Protein 6E0S (pdb70)

Secondary structure (DSSP, 8-state):
-TTS----EEEETTEEE-S-SSS--EEE--TT-EEEE---STTHHHHHHHHHHHTT--GGGEEEEE-S--SHHHHTTHHHHHHHH--EEEEEHHHHHHHHH-PPPTT-TTTTSPPP-----SEEEE-TTPEEEETTEEEEEEE--SSSTT-EEEEEEEEETTEEEEEEEEPP------TT--TT--TTSTTHHHHHHHHHHHHHTS--SEEEESSGGGGTHHHHHTTHHHHGGGGG--TTHHHHHHHHHHHHHHHHHHHHHHH-

Sequence (264 aa):
DWNDPQEPFAVFGSTYYVGVRGLSAVLIASPQQGHILIDGGSPESAPQIAQQHIRQLGFKLEDVKLILNSHEHFDHAGGISELQRLSGATVLASVQGEEKVLRSGQPSKGDPQYGELPPMTPVANTRAVADGEVVKLGPLAVTARYTPGHTQGGVSWTWRATENGKSSAAMVYADSLNAFAAKPFRYSGSPAYPNALADIKKSIATVAALDCDILISAHPDAGDLWRRRQARQQAELGSAAFIDRQACRQYAERAGVRLQKKLAAEAAEK

Structure (mmCIF, N/CA/C/O backbone):
data_6E0S
#
_entry.id   6E0S
#
_cell.length_a   45.313
_cell.length_b   68.649
_cell.length_c   78.588
_cell.angle_alpha   90.00
_cell.angle_beta   90.00
_cell.angle_gamma   90.00
#
_symmetry.space_group_name_H-M   'P 21 21 21'
#
loop_
_entity.id
_entity.type
_entity.pdbx_description
1 polymer MEM-A1
2 non-polymer 'ZINC ION'
3 non-polymer 'PHOSPHATE ION'
4 non-polymer GLYCEROL
5 water water
#
loop_
_atom_site.group_PDB
_atom_site.id
_atom_site.type_symbol
_atom_site.label_atom_id
_atom_site.label_alt_id
_atom_site.label_comp_id
_atom_site.label_asym_id
_atom_site.label_entity_id
_atom_site.label_seq_id
_atom_site.pdbx_PDB_ins_code
_atom_site.Cartn_x
_atom_site.Cartn_y
_atom_site.Cartn_z
_atom_site.occupancy
_atom_site.B_iso_or_equiv
_atom_site.auth_seq_id
_atom_site.auth_comp_id
_atom_site.auth_asym_id
_atom_site.auth_atom_id
_atom_site.pdbx_PDB_model_num
ATOM 1 N N . ASP A 1 23 ? 8.753 -29.076 -9.851 1.00 74.70 23 ASP A N 1
ATOM 2 C CA . ASP A 1 23 ? 9.296 -28.152 -8.859 1.00 72.93 23 ASP A CA 1
ATOM 3 C C . ASP A 1 23 ? 8.695 -26.759 -9.014 1.00 66.07 23 ASP A C 1
ATOM 4 O O . ASP A 1 23 ? 8.294 -26.136 -8.026 1.00 63.62 23 ASP A O 1
ATOM 9 N N . TRP A 1 24 ? 8.640 -26.277 -10.261 1.00 63.00 24 TRP A N 1
ATOM 10 C CA . TRP A 1 24 ? 8.133 -24.930 -10.516 1.00 56.39 24 TRP A CA 1
ATOM 11 C C . TRP A 1 24 ? 6.725 -24.749 -9.966 1.00 50.72 24 TRP A C 1
ATOM 12 O O . TRP A 1 24 ? 6.415 -23.715 -9.374 1.00 45.70 24 TRP A O 1
ATOM 23 N N . ASN A 1 25 ? 5.876 -25.764 -10.105 1.00 51.43 25 ASN A N 1
ATOM 24 C CA . ASN A 1 25 ? 4.480 -25.666 -9.694 1.00 47.97 25 ASN A CA 1
ATOM 25 C C . ASN A 1 25 ? 4.262 -25.998 -8.223 1.00 48.67 25 ASN A C 1
ATOM 26 O O . ASN A 1 25 ? 3.116 -26.197 -7.810 1.00 47.52 25 ASN A O 1
ATOM 31 N N . ASP A 1 26 ? 5.333 -26.073 -7.429 1.00 50.16 26 ASP A N 1
ATOM 32 C CA . ASP A 1 26 ? 5.197 -26.317 -6.003 1.00 49.22 26 ASP A CA 1
ATOM 33 C C . ASP A 1 26 ? 4.354 -25.225 -5.340 1.00 44.01 26 ASP A C 1
ATOM 34 O O . ASP A 1 26 ? 4.204 -24.115 -5.877 1.00 40.06 26 ASP A O 1
ATOM 39 N N . PRO A 1 27 ? 3.792 -25.528 -4.162 1.00 43.07 27 PRO A N 1
ATOM 40 C CA . PRO A 1 27 ? 2.906 -24.569 -3.487 1.00 39.97 27 PRO A CA 1
ATOM 41 C C . PRO A 1 27 ? 3.602 -23.258 -3.141 1.00 37.91 27 PRO A C 1
ATOM 42 O O . PRO A 1 27 ? 4.799 -23.214 -2.837 1.00 39.67 27 PRO A O 1
ATOM 46 N N . GLN A 1 28 ? 2.818 -22.185 -3.185 1.00 33.24 28 GLN A N 1
ATOM 47 C CA . GLN A 1 28 ? 3.274 -20.851 -2.811 1.00 29.35 28 GLN A CA 1
ATOM 48 C C . GLN A 1 28 ? 2.055 -20.059 -2.369 1.00 25.46 28 GLN A C 1
ATOM 49 O O . GLN A 1 28 ? 1.140 -19.825 -3.163 1.00 25.02 28 GLN A O 1
ATOM 55 N N . GLU A 1 29 ? 2.039 -19.625 -1.126 1.00 24.38 29 GLU A N 1
ATOM 56 C CA . GLU A 1 29 ? 0.944 -18.772 -0.678 1.00 23.64 29 GLU A CA 1
ATOM 57 C C . GLU A 1 29 ? 0.979 -17.419 -1.384 1.00 21.86 29 GLU A C 1
ATOM 58 O O . GLU A 1 29 ? 2.047 -16.820 -1.548 1.00 23.08 29 GLU A O 1
ATOM 64 N N . PRO A 1 30 ? -0.175 -16.900 -1.769 1.00 21.44 30 PRO A N 1
ATOM 65 C CA . PRO A 1 30 ? -0.224 -15.587 -2.421 1.00 19.91 30 PRO A CA 1
ATOM 66 C C . PRO A 1 30 ? 0.017 -14.469 -1.420 1.00 19.45 30 PRO A C 1
ATOM 67 O O . PRO A 1 30 ? -0.092 -14.647 -0.201 1.00 20.54 30 PRO A O 1
ATOM 71 N N . PHE A 1 31 ? 0.338 -13.297 -1.943 1.00 18.32 31 PHE A N 1
ATOM 72 C CA . PHE A 1 31 ? 0.629 -12.170 -1.067 1.00 18.45 31 PHE A CA 1
ATOM 73 C C . PHE A 1 31 ? 0.431 -10.872 -1.816 1.00 17.84 31 PHE A C 1
ATOM 74 O O . PHE A 1 31 ? 0.627 -10.801 -3.033 1.00 18.35 31 PHE A O 1
ATOM 82 N N . ALA A 1 32 ? 0.056 -9.839 -1.068 1.00 18.75 32 ALA A N 1
ATOM 83 C CA . ALA A 1 32 ? 0.090 -8.483 -1.588 1.00 17.54 32 ALA A CA 1
ATOM 84 C C . ALA A 1 32 ? 1.523 -8.045 -1.822 1.00 18.28 32 ALA A C 1
ATOM 85 O O . ALA A 1 32 ? 2.402 -8.300 -0.992 1.00 20.11 32 ALA A O 1
ATOM 87 N N . VAL A 1 33 ? 1.755 -7.354 -2.945 1.00 17.55 33 VAL A N 1
ATOM 88 C CA . VAL A 1 33 ? 3.097 -6.872 -3.235 1.00 18.76 33 VAL A CA 1
ATOM 89 C C . VAL A 1 33 ? 3.113 -5.379 -2.908 1.00 19.25 33 VAL A C 1
ATOM 90 O O . VAL A 1 33 ? 3.892 -4.925 -2.069 1.00 18.92 33 VAL A O 1
ATOM 94 N N . PHE A 1 34 ? 2.236 -4.619 -3.556 1.00 19.68 34 PHE A N 1
ATOM 95 C CA . PHE A 1 34 ? 2.136 -3.177 -3.342 1.00 19.01 34 PHE A CA 1
ATOM 96 C C . PHE A 1 34 ? 0.749 -2.723 -3.773 1.00 18.66 34 PHE A C 1
ATOM 97 O O . PHE A 1 34 ? 0.346 -2.992 -4.897 1.00 18.22 34 PHE A O 1
ATOM 105 N N . GLY A 1 35 ? 0.023 -2.049 -2.882 1.00 19.34 35 GLY A N 1
ATOM 106 C CA . GLY A 1 35 ? -1.283 -1.537 -3.294 1.00 21.47 35 GLY A CA 1
ATOM 107 C C . GLY A 1 35 ? -2.191 -2.693 -3.689 1.00 20.06 35 GLY A C 1
ATOM 108 O O . GLY A 1 35 ? -2.260 -3.718 -2.998 1.00 21.02 35 GLY A O 1
ATOM 109 N N . SER A 1 36 ? -2.842 -2.566 -4.854 1.00 18.94 36 SER A N 1
ATOM 110 C CA . SER A 1 36 ? -3.791 -3.568 -5.350 1.00 17.58 36 SER A CA 1
ATOM 111 C C . SER A 1 36 ? -3.124 -4.642 -6.218 1.00 18.10 36 SER A C 1
ATOM 112 O O . SER A 1 36 ? -3.828 -5.415 -6.897 1.00 16.81 36 SER A O 1
ATOM 115 N N . THR A 1 37 ? -1.796 -4.730 -6.171 1.00 18.74 37 THR A N 1
ATOM 116 C CA . THR A 1 37 ? -1.019 -5.677 -6.969 1.00 16.07 37 THR A CA 1
ATOM 117 C C . THR A 1 37 ? -0.627 -6.861 -6.098 1.00 16.47 37 THR A C 1
ATOM 118 O O . THR A 1 37 ? -0.050 -6.681 -5.014 1.00 15.75 37 THR A O 1
ATOM 122 N N . TYR A 1 38 ? -0.952 -8.073 -6.558 1.00 15.44 38 TYR A N 1
ATOM 123 C CA . TYR A 1 38 ? -0.703 -9.266 -5.740 1.00 16.06 38 TYR A CA 1
ATOM 124 C C . TYR A 1 38 ? 0.111 -10.273 -6.535 1.00 16.11 38 TYR A C 1
ATOM 125 O O . TYR A 1 38 ? -0.066 -10.394 -7.742 1.00 16.77 38 TYR A O 1
ATOM 134 N N . TYR A 1 39 ? 0.963 -11.046 -5.849 1.00 16.45 39 TYR A N 1
ATOM 135 C CA . TYR A 1 39 ? 1.466 -12.275 -6.447 1.00 17.33 39 TYR A CA 1
ATOM 136 C C . TYR A 1 39 ? 0.470 -13.427 -6.269 1.00 17.14 39 TYR A C 1
ATOM 137 O O . TYR A 1 39 ? 0.064 -13.739 -5.145 1.00 18.03 39 TYR A O 1
ATOM 146 N N . VAL A 1 40 ? 0.128 -14.107 -7.371 1.00 16.23 40 VAL A N 1
ATOM 147 C CA . VAL A 1 40 ? -0.820 -15.233 -7.303 1.00 17.34 40 VAL A CA 1
ATOM 148 C C . VAL A 1 40 ? -0.291 -16.454 -8.061 1.00 18.68 40 VAL A C 1
ATOM 149 O O . VAL A 1 40 ? -1.036 -17.412 -8.337 1.00 19.17 40 VAL A O 1
ATOM 153 N N . GLY A 1 41 ? 0.995 -16.451 -8.381 1.00 18.58 41 GLY A N 1
ATOM 154 C CA . GLY A 1 41 ? 1.602 -17.542 -9.131 1.00 18.23 41 GLY A CA 1
ATOM 155 C C . GLY A 1 41 ? 1.988 -18.729 -8.267 1.00 19.26 41 GLY A C 1
ATOM 156 O O . GLY A 1 41 ? 1.530 -18.891 -7.130 1.00 18.69 41 GLY A O 1
ATOM 157 N N . VAL A 1 42 ? 2.878 -19.559 -8.807 1.00 19.76 42 VAL A N 1
ATOM 158 C CA . VAL A 1 42 ? 3.355 -20.724 -8.075 1.00 19.74 42 VAL A CA 1
ATOM 159 C C . VAL A 1 42 ? 4.813 -20.498 -7.685 1.00 20.10 42 VAL A C 1
ATOM 160 O O . VAL A 1 42 ? 5.378 -19.422 -7.912 1.00 18.79 42 VAL A O 1
ATOM 164 N N . ARG A 1 43 ? 5.444 -21.491 -7.072 1.00 20.19 43 ARG A N 1
ATOM 165 C CA . ARG A 1 43 ? 6.782 -21.229 -6.543 1.00 23.62 43 ARG A CA 1
ATOM 166 C C . ARG A 1 43 ? 7.785 -20.872 -7.649 1.00 23.70 43 ARG A C 1
ATOM 167 O O . ARG A 1 43 ? 8.638 -19.989 -7.462 1.00 23.37 43 ARG A O 1
ATOM 175 N N . GLY A 1 44 ? 7.682 -21.507 -8.821 1.00 21.30 44 GLY A N 1
ATOM 176 C CA . GLY A 1 44 ? 8.699 -21.268 -9.841 1.00 22.52 44 GLY A CA 1
ATOM 177 C C . GLY A 1 44 ? 8.230 -20.533 -11.080 1.00 21.16 44 GLY A C 1
ATOM 178 O O . GLY A 1 44 ? 9.003 -20.340 -12.041 1.00 21.36 44 GLY A O 1
ATOM 179 N N . LEU A 1 45 ? 6.970 -20.114 -11.085 1.00 20.80 45 LEU A N 1
ATOM 180 C CA . LEU A 1 45 ? 6.385 -19.454 -12.255 1.00 20.40 45 LEU A CA 1
ATOM 181 C C . LEU A 1 45 ? 5.488 -18.338 -11.767 1.00 20.02 45 LEU A C 1
ATOM 182 O O . LEU A 1 45 ? 4.538 -18.590 -11.023 1.00 18.59 45 LEU A O 1
ATOM 187 N N . SER A 1 46 ? 5.754 -17.118 -12.212 1.00 19.75 46 SER A N 1
ATOM 188 C CA . SER A 1 46 ? 5.013 -15.978 -11.697 1.00 18.67 46 SER A CA 1
ATOM 189 C C . SER A 1 46 ? 3.629 -15.865 -12.323 1.00 17.22 46 SER A C 1
ATOM 190 O O . SER A 1 46 ? 3.401 -16.263 -13.465 1.00 16.75 46 SER A O 1
ATOM 193 N N . ALA A 1 47 ? 2.722 -15.262 -11.564 1.00 16.13 47 ALA A N 1
ATOM 194 C CA . ALA A 1 47 ? 1.510 -14.656 -12.087 1.00 14.87 47 ALA A CA 1
ATOM 195 C C . ALA A 1 47 ? 1.160 -13.531 -11.136 1.00 15.95 47 ALA A C 1
ATOM 196 O O . ALA A 1 47 ? 1.380 -13.641 -9.933 1.00 17.03 47 ALA A O 1
ATOM 198 N N . VAL A 1 48 ? 0.599 -12.454 -11.663 1.00 14.42 48 VAL A N 1
ATOM 199 C CA . VAL A 1 48 ? 0.378 -11.266 -10.861 1.00 15.33 48 VAL A CA 1
ATOM 200 C C . VAL A 1 48 ? -1.024 -10.751 -11.125 1.00 15.92 48 VAL A C 1
ATOM 201 O O . VAL A 1 48 ? -1.414 -10.562 -12.285 1.00 16.80 48 VAL A O 1
ATOM 205 N N . LEU A 1 49 ? -1.771 -10.503 -10.042 1.00 14.99 49 LEU A N 1
ATOM 206 C CA . LEU A 1 49 ? -3.119 -9.957 -10.105 1.00 14.39 49 LEU A CA 1
ATOM 207 C C . LEU A 1 49 ? -3.078 -8.465 -9.781 1.00 16.10 49 LEU A C 1
ATOM 208 O O . LEU A 1 49 ? -2.584 -8.073 -8.721 1.00 17.31 49 LEU A O 1
ATOM 213 N N . ILE A 1 50 ? -3.600 -7.641 -10.684 1.00 15.19 50 ILE A N 1
ATOM 214 C CA . ILE A 1 50 ? -3.696 -6.200 -10.467 1.00 14.97 50 ILE A CA 1
ATOM 215 C C . ILE A 1 50 ? -5.172 -5.907 -10.301 1.00 16.67 50 ILE A C 1
ATOM 216 O O . ILE A 1 50 ? -5.920 -5.909 -11.286 1.00 17.66 50 ILE A O 1
ATOM 221 N N . ALA A 1 51 ? -5.593 -5.643 -9.080 1.00 16.18 51 ALA A N 1
ATOM 222 C CA . ALA A 1 51 ? -7.022 -5.649 -8.767 1.00 16.03 51 ALA A CA 1
ATOM 223 C C . ALA A 1 51 ? -7.631 -4.250 -8.809 1.00 17.16 51 ALA A C 1
ATOM 224 O O . ALA A 1 51 ? -6.934 -3.251 -8.600 1.00 16.93 51 ALA A O 1
ATOM 226 N N . SER A 1 52 ? -8.939 -4.177 -9.094 1.00 16.65 52 SER A N 1
ATOM 227 C CA . SER A 1 52 ? -9.635 -2.902 -8.984 1.00 18.84 52 SER A CA 1
ATOM 228 C C . SER A 1 52 ? -11.132 -3.152 -8.849 1.00 20.94 52 SER A C 1
ATOM 229 O O . SER A 1 52 ? -11.638 -4.218 -9.247 1.00 20.14 52 SER A O 1
ATOM 232 N N . PRO A 1 53 ? -11.872 -2.177 -8.320 1.00 23.64 53 PRO A N 1
ATOM 233 C CA . PRO A 1 53 ? -13.335 -2.312 -8.249 1.00 25.85 53 PRO A CA 1
ATOM 234 C C . PRO A 1 53 ? -13.999 -2.415 -9.612 1.00 26.16 53 PRO A C 1
ATOM 235 O O . PRO A 1 53 ? -15.149 -2.862 -9.687 1.00 27.01 53 PRO A O 1
ATOM 239 N N . GLN A 1 54 ? -13.338 -1.986 -10.680 1.00 23.41 54 GLN A N 1
ATOM 240 C CA A GLN A 1 54 ? -13.897 -2.113 -12.015 0.50 23.95 54 GLN A CA 1
ATOM 241 C CA B GLN A 1 54 ? -13.844 -2.085 -12.038 0.50 23.94 54 GLN A CA 1
ATOM 242 C C . GLN A 1 54 ? -13.446 -3.386 -12.718 1.00 23.57 54 GLN A C 1
ATOM 243 O O . GLN A 1 54 ? -13.749 -3.564 -13.902 1.00 24.98 54 GLN A O 1
ATOM 254 N N . GLY A 1 55 ? -12.764 -4.285 -12.013 1.00 20.75 55 GLY A N 1
ATOM 255 C CA . GLY A 1 55 ? -12.242 -5.498 -12.625 1.00 19.29 55 GLY A CA 1
ATOM 256 C C . GLY A 1 55 ? -10.726 -5.577 -12.554 1.00 17.76 55 GLY A C 1
ATOM 257 O O . GLY A 1 55 ? -10.050 -4.568 -12.311 1.00 17.49 55 GLY A O 1
ATOM 258 N N . HIS A 1 56 ? -10.175 -6.764 -12.781 1.00 15.41 56 HIS A N 1
ATOM 259 C CA . HIS A 1 56 ? -8.768 -7.012 -12.528 1.00 16.07 56 HIS A CA 1
ATOM 260 C C . HIS A 1 56 ? -8.043 -7.391 -13.805 1.00 15.87 56 HIS A C 1
ATOM 261 O O . HIS A 1 56 ? -8.638 -7.898 -14.763 1.00 17.92 56 HIS A O 1
ATOM 268 N N . ILE A 1 57 ? -6.725 -7.202 -13.769 1.00 14.16 57 ILE A N 1
ATOM 269 C CA . ILE A 1 57 ? -5.816 -7.647 -14.816 1.00 15.16 57 ILE A CA 1
ATOM 270 C C . ILE A 1 57 ? -4.942 -8.743 -14.241 1.00 15.51 57 ILE A C 1
ATOM 271 O O . ILE A 1 57 ? -4.362 -8.577 -13.161 1.00 16.31 57 ILE A O 1
ATOM 276 N N . LEU A 1 58 ? -4.833 -9.852 -14.958 1.00 15.14 58 LEU A N 1
ATOM 277 C CA . LEU A 1 58 ? -3.969 -10.945 -14.537 1.00 14.65 58 LEU A CA 1
ATOM 278 C C . LEU A 1 58 ? -2.813 -11.097 -15.527 1.00 16.68 58 LEU A C 1
ATOM 279 O O . LEU A 1 58 ? -3.041 -11.145 -16.737 1.00 18.66 58 LEU A O 1
ATOM 284 N N . ILE A 1 59 ? -1.574 -11.112 -15.025 1.00 14.25 59 ILE A N 1
ATOM 285 C CA . ILE A 1 59 ? -0.392 -11.312 -15.868 1.00 13.29 59 ILE A CA 1
ATOM 286 C C . ILE A 1 59 ? 0.036 -12.764 -15.725 1.00 14.08 59 ILE A C 1
ATOM 287 O O . ILE A 1 59 ? 0.399 -13.207 -14.629 1.00 16.32 59 ILE A O 1
ATOM 292 N N . ASP A 1 60 ? -0.077 -13.490 -16.844 1.00 15.10 60 ASP A N 1
ATOM 293 C CA . ASP A 1 60 ? 0.435 -14.834 -17.088 1.00 16.05 60 ASP A CA 1
ATOM 294 C C . ASP A 1 60 ? -0.462 -15.901 -16.480 1.00 16.67 60 ASP A C 1
ATOM 295 O O . ASP A 1 60 ? -1.331 -15.612 -15.642 1.00 17.44 60 ASP A O 1
ATOM 300 N N . GLY A 1 61 ? -0.285 -17.137 -16.934 1.00 16.33 61 GLY A N 1
ATOM 301 C CA . GLY A 1 61 ? -1.074 -18.239 -16.422 1.00 15.98 61 GLY A CA 1
ATOM 302 C C . GLY A 1 61 ? -0.207 -19.419 -16.022 1.00 18.25 61 GLY A C 1
ATOM 303 O O . GLY A 1 61 ? -0.738 -20.489 -15.703 1.00 19.44 61 GLY A O 1
ATOM 304 N N . GLY A 1 62 ? 1.119 -19.247 -16.016 1.00 17.47 62 GLY A N 1
ATOM 305 C CA . GLY A 1 62 ? 1.930 -20.406 -15.702 1.00 18.42 62 GLY A CA 1
ATOM 306 C C . GLY A 1 62 ? 1.688 -21.513 -16.718 1.00 20.11 62 GLY A C 1
ATOM 307 O O . GLY A 1 62 ? 1.263 -21.276 -17.858 1.00 19.41 62 GLY A O 1
ATOM 308 N N . SER A 1 63 ? 1.928 -22.742 -16.289 1.00 21.39 63 SER A N 1
ATOM 309 C CA . SER A 1 63 ? 1.687 -23.918 -17.120 1.00 22.91 63 SER A CA 1
ATOM 310 C C . SER A 1 63 ? 0.280 -24.438 -16.872 1.00 23.73 63 SER A C 1
ATOM 311 O O . SER A 1 63 ? -0.428 -23.940 -15.995 1.00 22.28 63 SER A O 1
ATOM 314 N N . PRO A 1 64 ? -0.190 -25.432 -17.640 1.00 24.32 64 PRO A N 1
ATOM 315 C CA . PRO A 1 64 ? -1.534 -25.965 -17.366 1.00 24.01 64 PRO A CA 1
ATOM 316 C C . PRO A 1 64 ? -1.713 -26.394 -15.922 1.00 24.96 64 PRO A C 1
ATOM 317 O O . PRO A 1 64 ? -2.772 -26.153 -15.348 1.00 24.96 64 PRO A O 1
ATOM 321 N N . GLU A 1 65 ? -0.682 -26.974 -15.299 1.00 24.19 65 GLU A N 1
ATOM 322 C CA . GLU A 1 65 ? -0.788 -27.355 -13.889 1.00 24.52 65 GLU A CA 1
ATOM 323 C C . GLU A 1 65 ? -0.904 -26.150 -12.977 1.00 24.82 65 GLU A C 1
ATOM 324 O O . GLU A 1 65 ? -1.459 -26.263 -11.885 1.00 26.10 65 GLU A O 1
ATOM 330 N N . SER A 1 66 ? -0.358 -25.006 -13.379 1.00 23.63 66 SER A N 1
ATOM 331 C CA . SER A 1 66 ? -0.419 -23.811 -12.537 1.00 23.20 66 SER A CA 1
ATOM 332 C C . SER A 1 66 ? -1.807 -23.208 -12.516 1.00 20.90 66 SER A C 1
ATOM 333 O O . SER A 1 66 ? -2.196 -22.610 -11.512 1.00 21.00 66 SER A O 1
ATOM 336 N N . ALA A 1 67 ? -2.540 -23.300 -13.630 1.00 19.57 67 ALA A N 1
ATOM 337 C CA . ALA A 1 67 ? -3.782 -22.545 -13.761 1.00 17.37 67 ALA A CA 1
ATOM 338 C C . ALA A 1 67 ? -4.753 -22.771 -12.597 1.00 19.16 67 ALA A C 1
ATOM 339 O O . ALA A 1 67 ? -5.233 -21.780 -12.032 1.00 18.33 67 ALA A O 1
ATOM 341 N N . PRO A 1 68 ? -5.051 -23.989 -12.158 1.00 19.68 68 PRO A N 1
ATOM 342 C CA . PRO A 1 68 ? -5.989 -24.106 -11.015 1.00 21.20 68 PRO A CA 1
ATOM 343 C C . PRO A 1 68 ? -5.442 -23.535 -9.718 1.00 21.11 68 PRO A C 1
ATOM 344 O O . PRO A 1 68 ? -6.224 -23.008 -8.912 1.00 20.04 68 PRO A O 1
ATOM 348 N N . GLN A 1 69 ? -4.122 -23.582 -9.506 1.00 19.20 69 GLN A N 1
ATOM 349 C CA . GLN A 1 69 ? -3.523 -22.962 -8.317 1.00 19.92 69 GLN A CA 1
ATOM 350 C C 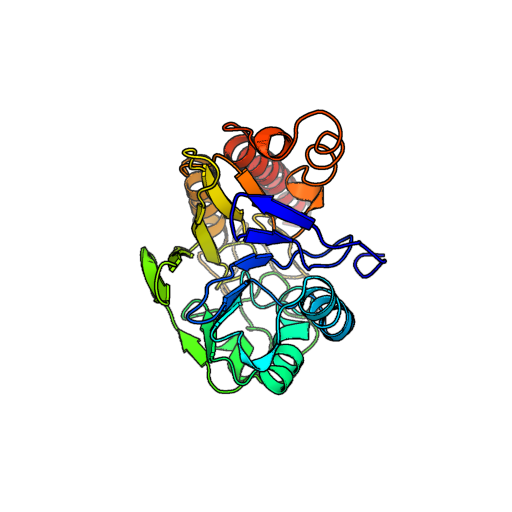. GLN A 1 69 ? -3.629 -21.444 -8.372 1.00 18.78 69 GLN A C 1
ATOM 351 O O . GLN A 1 69 ? -3.897 -20.794 -7.351 1.00 20.52 69 GLN A O 1
ATOM 357 N N . ILE A 1 70 ? -3.428 -20.855 -9.555 1.00 17.45 70 ILE A N 1
ATOM 358 C CA . ILE A 1 70 ? -3.558 -19.398 -9.694 1.00 17.59 70 ILE A CA 1
ATOM 359 C C . ILE A 1 70 ? -4.994 -18.983 -9.431 1.00 17.35 70 ILE A C 1
ATOM 360 O O . ILE A 1 70 ? -5.267 -17.994 -8.725 1.00 16.78 70 ILE A O 1
ATOM 365 N N . ALA A 1 71 ? -5.940 -19.760 -9.953 1.00 16.10 71 ALA A N 1
ATOM 366 C CA . ALA A 1 71 ? -7.343 -19.469 -9.683 1.00 17.61 71 ALA A CA 1
ATOM 367 C C . ALA A 1 71 ? -7.633 -19.546 -8.190 1.00 16.66 71 ALA A C 1
ATOM 368 O O . ALA A 1 71 ? -8.271 -18.651 -7.609 1.00 16.79 71 ALA A O 1
ATOM 370 N N . GLN A 1 72 ? -7.174 -20.621 -7.552 1.00 17.49 72 GLN A N 1
ATOM 371 C CA A GLN A 1 72 ? -7.402 -20.753 -6.125 0.50 19.29 72 GLN A CA 1
ATOM 372 C CA B GLN A 1 72 ? -7.347 -20.786 -6.108 0.50 19.30 72 GLN A CA 1
ATOM 373 C C . GLN A 1 72 ? -6.746 -19.611 -5.356 1.00 18.82 72 GLN A C 1
ATOM 374 O O . GLN A 1 72 ? -7.331 -19.099 -4.399 1.00 20.38 72 GLN A O 1
ATOM 385 N N . HIS A 1 73 ? -5.564 -19.169 -5.784 1.00 17.25 73 HIS A N 1
ATOM 386 C CA . HIS A 1 73 ? -4.897 -18.051 -5.129 1.00 18.54 73 HIS A CA 1
ATOM 387 C C . HIS A 1 73 ? -5.714 -16.767 -5.252 1.00 18.84 73 HIS A C 1
ATOM 388 O O . HIS A 1 73 ? -5.851 -16.006 -4.282 1.00 21.64 73 HIS A O 1
ATOM 395 N N . ILE A 1 74 ? -6.234 -16.496 -6.452 1.00 17.91 74 ILE A N 1
ATOM 396 C CA . ILE A 1 74 ? -7.103 -15.339 -6.664 1.00 17.53 74 ILE A CA 1
ATOM 397 C C . ILE A 1 74 ? -8.308 -15.392 -5.719 1.00 19.56 74 ILE A C 1
ATOM 398 O O . ILE A 1 74 ? -8.598 -14.421 -5.009 1.00 17.65 74 ILE A O 1
ATOM 403 N N . ARG A 1 75 ? -9.000 -16.544 -5.660 1.00 19.19 75 ARG A N 1
ATOM 404 C CA . ARG A 1 75 ? -10.181 -16.667 -4.801 1.00 21.62 75 ARG A CA 1
ATOM 405 C C . ARG A 1 75 ? -9.805 -16.560 -3.330 1.00 21.68 75 ARG A C 1
ATOM 406 O O . ARG A 1 75 ? -10.524 -15.943 -2.527 1.00 20.88 75 ARG A O 1
ATOM 414 N N . GLN A 1 76 ? -8.679 -17.164 -2.963 1.00 22.01 76 GLN A N 1
ATOM 415 C CA . GLN A 1 76 ? -8.262 -17.169 -1.568 1.00 24.30 76 GLN A CA 1
ATOM 41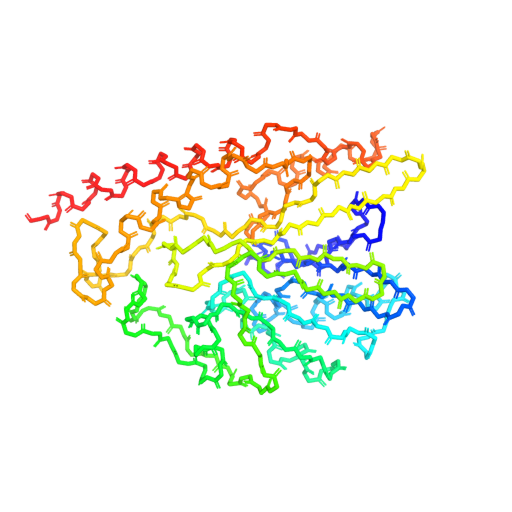6 C C . GLN A 1 76 ? -8.094 -15.745 -1.059 1.00 23.21 76 GLN A C 1
ATOM 417 O O . GLN A 1 76 ? -8.425 -15.446 0.097 1.00 24.57 76 GLN A O 1
ATOM 423 N N . LEU A 1 77 ? -7.586 -14.854 -1.914 1.00 20.59 77 LEU A N 1
ATOM 424 C CA . LEU A 1 77 ? -7.399 -13.458 -1.530 1.00 21.72 77 LEU A CA 1
ATOM 425 C C . LEU A 1 77 ? -8.705 -12.677 -1.452 1.00 23.28 77 LEU A C 1
ATOM 426 O O . LEU A 1 77 ? -8.682 -11.513 -1.027 1.00 25.48 77 LEU A O 1
ATOM 431 N N . GLY A 1 78 ? -9.815 -13.264 -1.869 1.00 22.06 78 GLY A N 1
ATOM 432 C CA . GLY A 1 78 ? -11.120 -12.641 -1.790 1.00 21.35 78 GLY A CA 1
ATOM 433 C C . GLY A 1 78 ? -11.665 -12.104 -3.105 1.00 22.91 78 GLY A C 1
ATOM 434 O O . GLY A 1 78 ? -12.686 -11.401 -3.094 1.00 25.57 78 GLY A O 1
ATOM 435 N N . PHE A 1 79 ? -11.030 -12.411 -4.225 1.00 20.54 79 PHE A N 1
ATOM 436 C CA . PHE A 1 79 ? -11.458 -11.956 -5.539 1.00 19.54 79 PHE A CA 1
ATOM 437 C C . PHE A 1 79 ? -12.156 -13.090 -6.305 1.00 21.68 79 PHE A C 1
ATOM 438 O O . PHE A 1 79 ? -12.045 -14.267 -5.960 1.00 21.60 79 PHE A O 1
ATOM 446 N N . LYS A 1 80 ? -12.885 -12.722 -7.357 1.00 22.22 80 LYS A N 1
ATOM 447 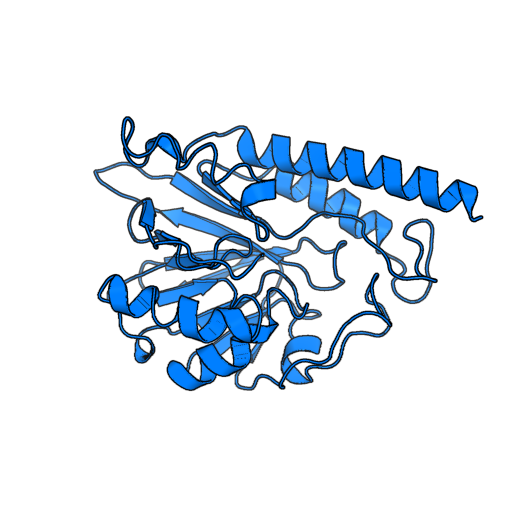C CA . LYS A 1 80 ? -13.603 -13.674 -8.189 1.00 21.43 80 LYS A CA 1
ATOM 448 C C . LYS A 1 80 ? -12.971 -13.746 -9.570 1.00 20.62 80 LYS A C 1
ATOM 449 O O . LYS A 1 80 ? -12.600 -12.720 -10.151 1.00 19.23 80 LYS A O 1
ATOM 455 N N . LEU A 1 81 ? -12.895 -14.960 -10.127 1.00 19.95 81 LEU A N 1
ATOM 456 C CA . LEU A 1 81 ? -12.320 -15.114 -11.458 1.00 18.44 81 LEU A CA 1
ATOM 457 C C . LEU A 1 81 ? -13.131 -14.346 -12.502 1.00 16.97 81 LEU A C 1
ATOM 458 O O . LEU A 1 81 ? -12.561 -13.751 -13.415 1.00 16.75 81 LEU A O 1
ATOM 463 N N . GLU A 1 82 ? -14.458 -14.326 -12.373 1.00 18.13 82 GLU A N 1
ATOM 464 C 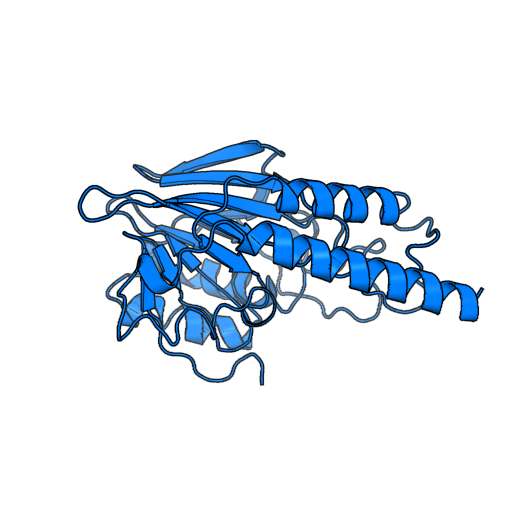CA . GLU A 1 82 ? -15.231 -13.610 -13.379 1.00 23.63 82 GLU A CA 1
ATOM 465 C C . GLU A 1 82 ? -15.045 -12.104 -13.321 1.00 22.41 82 GLU A C 1
ATOM 466 O O . GLU A 1 82 ? -15.494 -11.413 -14.239 1.00 22.10 82 GLU A O 1
ATOM 472 N N . ASP A 1 83 ? -14.360 -11.582 -12.306 1.00 20.75 83 ASP A N 1
ATOM 473 C CA . ASP A 1 83 ? -13.979 -10.170 -12.319 1.00 19.05 83 ASP A CA 1
ATOM 474 C C . ASP A 1 83 ? -12.647 -9.921 -13.021 1.00 18.35 83 ASP A C 1
ATOM 475 O O . ASP A 1 83 ? -12.259 -8.762 -13.206 1.00 16.87 83 ASP A O 1
ATOM 480 N N . VAL A 1 84 ? -11.918 -10.961 -13.395 1.00 18.23 84 VAL A N 1
ATOM 481 C CA . VAL A 1 84 ? -10.692 -10.759 -14.160 1.00 16.58 84 VAL A CA 1
ATOM 482 C C . VAL A 1 84 ? -11.114 -10.468 -15.589 1.00 15.91 84 VAL A C 1
ATOM 483 O O . VAL A 1 84 ? -11.716 -11.321 -16.251 1.00 16.16 84 VAL A O 1
ATOM 487 N N . LYS A 1 85 ? -10.783 -9.276 -16.067 1.00 15.54 85 LYS A N 1
ATOM 488 C CA . LYS A 1 85 ? -11.224 -8.827 -17.377 1.00 16.61 85 LYS A CA 1
ATOM 489 C C . LYS A 1 85 ? -10.184 -9.045 -18.466 1.00 15.57 85 LYS A C 1
ATOM 490 O O . LYS A 1 85 ? -10.545 -9.200 -19.641 1.00 14.67 85 LYS A O 1
ATOM 496 N N . LEU A 1 86 ? -8.903 -9.032 -18.105 1.00 14.82 86 LEU A N 1
ATOM 497 C CA . LEU A 1 86 ? -7.830 -9.099 -19.092 1.00 15.60 86 LEU A CA 1
ATOM 498 C C . LEU A 1 86 ? -6.758 -10.002 -18.545 1.00 16.67 86 LEU A C 1
ATOM 499 O O . LEU A 1 86 ? -6.448 -9.932 -17.358 1.00 17.71 86 LEU A O 1
ATOM 504 N N . ILE A 1 87 ? -6.209 -10.846 -19.402 1.00 16.43 87 ILE A N 1
ATOM 505 C CA . ILE A 1 87 ? -5.068 -11.680 -19.049 1.00 15.88 87 ILE A CA 1
ATOM 506 C C . ILE A 1 87 ? -3.957 -11.288 -20.002 1.00 16.90 87 ILE A C 1
ATOM 507 O O . ILE A 1 87 ? -4.161 -11.316 -21.222 1.00 18.73 87 ILE A O 1
ATOM 512 N N . LEU A 1 88 ? -2.811 -10.865 -19.453 1.00 15.22 88 LEU A N 1
ATOM 513 C CA . LEU A 1 88 ? -1.674 -10.430 -20.268 1.00 15.42 88 LEU A CA 1
ATOM 514 C C . LEU A 1 88 ? -0.625 -11.528 -20.270 1.00 16.12 88 LEU A C 1
ATOM 515 O O . LEU A 1 88 ? -0.467 -12.239 -19.281 1.00 17.40 88 LEU A O 1
ATOM 520 N N . ASN A 1 89 ? 0.074 -11.697 -21.382 1.00 15.83 89 ASN A N 1
ATOM 521 C CA . ASN A 1 89 ? 1.106 -12.733 -21.475 1.00 17.19 89 ASN A CA 1
ATOM 522 C C . ASN A 1 89 ? 2.486 -12.097 -21.590 1.00 18.03 89 ASN A C 1
ATOM 523 O O . ASN A 1 89 ? 2.673 -11.133 -22.344 1.00 18.58 89 ASN A O 1
ATOM 528 N N . SER A 1 90 ? 3.441 -12.611 -20.814 1.00 18.31 90 SER A N 1
ATOM 529 C CA . SER A 1 90 ? 4.849 -12.255 -20.971 1.00 18.72 90 SER A CA 1
ATOM 530 C C . SER A 1 90 ? 5.416 -12.945 -22.217 1.00 19.27 90 SER A C 1
ATOM 531 O O . SER A 1 90 ? 5.725 -12.278 -23.209 1.00 21.21 90 SER A O 1
ATOM 534 N N . HIS A 1 91 ? 5.506 -14.279 -22.241 1.00 18.31 91 HIS A N 1
ATOM 535 C CA . HIS A 1 91 ? 5.891 -14.889 -23.503 1.00 17.18 91 HIS A CA 1
ATOM 536 C C . HIS A 1 91 ? 5.182 -16.230 -23.720 1.00 16.52 91 HIS A C 1
ATOM 537 O O . HIS A 1 91 ? 4.662 -16.874 -22.796 1.00 15.96 91 HIS A O 1
ATOM 544 N N . GLU A 1 92 ? 5.168 -16.620 -24.986 1.00 18.01 92 GLU A N 1
ATOM 545 C CA . GLU A 1 92 ? 4.201 -17.562 -25.536 1.00 20.08 92 GLU A CA 1
ATOM 546 C C . GLU A 1 92 ? 4.691 -18.997 -25.440 1.00 19.75 92 GLU A C 1
ATOM 547 O O . GLU A 1 92 ? 4.592 -19.772 -26.386 1.00 21.13 92 GLU A O 1
ATOM 553 N N . HIS A 1 93 ? 5.251 -19.373 -24.298 1.00 19.21 93 HIS A N 1
ATOM 554 C CA . HIS A 1 93 ? 5.735 -20.718 -24.065 1.00 19.17 93 HIS A CA 1
ATOM 555 C C . HIS A 1 93 ? 4.834 -21.402 -23.043 1.00 19.59 93 HIS A C 1
ATOM 556 O O . HIS A 1 93 ? 4.227 -20.754 -22.172 1.00 19.05 93 HIS A O 1
ATOM 563 N N . PHE A 1 94 ? 4.760 -22.724 -23.167 1.00 19.18 94 PHE A N 1
ATOM 564 C CA . PHE A 1 94 ? 4.008 -23.603 -22.277 1.00 19.78 94 PHE A CA 1
ATOM 565 C C . PHE A 1 94 ? 4.072 -23.223 -20.794 1.00 19.84 94 PHE A C 1
ATOM 566 O O . PHE A 1 94 ? 3.055 -23.278 -20.102 1.00 19.06 94 PHE A O 1
ATOM 574 N N . ASP A 1 95 ? 5.244 -22.846 -20.275 1.00 21.58 95 ASP A N 1
ATOM 575 C CA . ASP A 1 95 ? 5.352 -22.670 -18.829 1.00 23.60 95 ASP A CA 1
ATOM 576 C C . ASP A 1 95 ? 4.820 -21.330 -18.337 1.00 22.00 95 ASP A C 1
ATOM 577 O O . ASP A 1 95 ? 4.744 -21.136 -17.122 1.00 22.85 95 ASP A O 1
ATOM 582 N N . HIS A 1 96 ? 4.433 -20.416 -19.233 1.00 18.97 96 HIS A N 1
ATOM 583 C CA . HIS A 1 96 ? 3.920 -19.116 -18.818 1.00 19.55 96 HIS A CA 1
ATOM 584 C C . HIS A 1 96 ? 2.587 -18.792 -19.463 1.00 17.54 96 HIS A C 1
ATOM 585 O O . HIS A 1 96 ? 1.785 -18.065 -18.888 1.00 18.32 96 HIS A O 1
ATOM 592 N N . ALA A 1 97 ? 2.357 -19.296 -20.671 1.00 17.83 97 ALA A N 1
ATOM 593 C CA . ALA A 1 97 ? 1.062 -19.167 -21.323 1.00 17.59 97 ALA A CA 1
ATOM 594 C C . ALA A 1 97 ? 0.226 -20.440 -21.253 1.00 18.34 97 ALA A C 1
ATOM 595 O O . ALA A 1 97 ? -0.937 -20.405 -21.629 1.00 19.04 97 ALA A O 1
ATOM 597 N N . GLY A 1 98 ? 0.793 -21.570 -20.838 1.00 18.86 98 GLY A N 1
ATOM 598 C CA . GLY A 1 98 ? 0.049 -22.822 -20.938 1.00 19.50 98 GLY A CA 1
ATOM 599 C C . GLY A 1 98 ? -1.207 -22.864 -20.080 1.00 19.12 98 GLY A C 1
ATOM 600 O O . GLY A 1 98 ? -2.171 -23.569 -20.415 1.00 19.16 98 GLY A O 1
ATOM 601 N N . GLY A 1 99 ? -1.208 -22.147 -18.957 1.00 20.09 99 GLY A N 1
ATOM 602 C CA . GLY A 1 99 ? -2.382 -22.059 -18.107 1.00 19.40 99 GLY A CA 1
ATOM 603 C C . GLY A 1 99 ? -3.417 -21.031 -18.545 1.00 18.46 99 GLY A C 1
ATOM 604 O O . GLY A 1 99 ? -4.491 -20.910 -17.943 1.00 17.69 99 GLY A O 1
ATOM 605 N N . ILE A 1 100 ? -3.130 -20.287 -19.610 1.00 17.57 100 ILE A N 1
ATOM 606 C CA . ILE A 1 100 ? -3.985 -19.148 -19.937 1.00 16.81 100 ILE A CA 1
ATOM 607 C C . ILE A 1 100 ? -5.361 -19.611 -20.426 1.00 17.76 100 ILE A C 1
ATOM 608 O O . ILE A 1 100 ? -6.386 -19.013 -20.083 1.00 17.19 100 ILE A O 1
ATOM 613 N N . SER A 1 101 ? -5.412 -20.669 -21.229 1.00 17.28 101 SER A N 1
ATOM 614 C CA . SER A 1 101 ? -6.693 -21.144 -21.748 1.00 20.16 101 SER A CA 1
ATOM 615 C C . SER A 1 101 ? -7.684 -21.464 -20.622 1.00 18.53 101 SER A C 1
ATOM 616 O O . SER A 1 101 ? -8.857 -21.066 -20.676 1.00 18.17 101 SER A O 1
ATOM 619 N N . GLU A 1 102 ? -7.217 -22.130 -19.569 1.00 18.23 102 GLU A N 1
ATOM 620 C CA . GLU A 1 102 ? -8.116 -22.486 -18.474 1.00 19.50 102 GLU A CA 1
ATOM 621 C C . GLU A 1 102 ? -8.520 -21.254 -17.663 1.00 18.91 102 GLU A C 1
ATOM 622 O O . GLU A 1 102 ? -9.683 -21.114 -17.252 1.00 19.08 102 GLU A O 1
ATOM 628 N N . LEU A 1 103 ? -7.572 -20.359 -17.414 1.00 18.19 103 LEU A N 1
ATOM 629 C CA . LEU A 1 103 ? -7.893 -19.141 -16.670 1.00 17.51 103 LEU A CA 1
ATOM 630 C C . LEU A 1 103 ? -8.847 -18.266 -17.469 1.00 16.84 103 LEU A C 1
ATOM 631 O O . LEU A 1 103 ? -9.745 -17.634 -16.906 1.00 15.23 103 LEU A O 1
ATOM 636 N N . GLN A 1 104 ? -8.680 -18.230 -18.784 1.00 16.57 104 GLN A N 1
ATOM 637 C CA . GLN A 1 104 ? -9.671 -17.544 -19.616 1.00 18.02 104 GLN A CA 1
ATOM 638 C C . GLN A 1 104 ? -11.034 -18.229 -19.552 1.00 19.63 104 GLN A C 1
ATOM 639 O O . GLN A 1 104 ? -12.069 -17.550 -19.527 1.00 21.26 104 GLN A O 1
ATOM 645 N N . ARG A 1 105 ? -11.059 -19.567 -19.502 1.00 18.43 105 ARG A N 1
ATOM 646 C CA . ARG A 1 105 ? -12.340 -20.284 -19.381 1.00 19.23 105 ARG A CA 1
ATOM 647 C C . ARG A 1 105 ? -13.068 -19.927 -18.082 1.00 18.41 105 ARG A C 1
ATOM 648 O O . ARG A 1 105 ? -14.308 -19.816 -18.057 1.00 19.24 105 ARG A O 1
ATOM 656 N N . LEU A 1 106 ? -12.318 -19.792 -16.982 1.00 18.12 106 LEU A N 1
ATOM 657 C CA . LEU A 1 106 ? -12.921 -19.488 -15.684 1.00 21.22 106 LEU A CA 1
ATOM 658 C C . LEU A 1 106 ? -13.428 -18.049 -15.610 1.00 20.83 106 LEU A C 1
ATOM 659 O O . LEU A 1 106 ? -14.373 -17.769 -14.871 1.00 20.77 106 LEU A O 1
ATOM 664 N N . SER A 1 107 ? -12.803 -17.134 -16.345 1.00 18.84 107 SER A N 1
ATOM 665 C CA . SER A 1 107 ? -13.002 -15.700 -16.154 1.00 18.51 107 SER A CA 1
ATOM 666 C C . SER A 1 107 ? -13.844 -15.031 -17.232 1.00 19.07 107 SER A C 1
ATOM 667 O O . SER A 1 107 ? -14.533 -14.056 -16.928 1.00 19.11 107 SER A O 1
ATOM 670 N N . GLY A 1 108 ? -13.775 -15.496 -18.480 1.00 16.29 108 GLY A N 1
ATOM 671 C CA . GLY A 1 108 ? -14.318 -14.753 -19.601 1.00 17.08 108 GLY A CA 1
ATOM 672 C C . GLY A 1 108 ? -13.422 -13.646 -20.102 1.00 17.63 108 GLY A C 1
ATOM 673 O O . GLY A 1 108 ? -13.876 -12.798 -20.883 1.00 17.72 108 GLY A O 1
ATOM 674 N N . ALA A 1 109 ? -12.170 -13.605 -19.652 1.00 16.82 109 ALA A N 1
ATOM 675 C CA . ALA A 1 109 ? -11.304 -12.473 -19.933 1.00 16.18 109 ALA A CA 1
ATOM 676 C C . ALA A 1 109 ? -10.844 -12.470 -21.386 1.00 16.92 109 ALA A C 1
ATOM 677 O O . ALA A 1 109 ? -10.811 -13.494 -22.066 1.00 17.97 109 ALA A O 1
ATOM 679 N N . THR A 1 110 ? -10.497 -11.291 -21.865 1.00 17.49 110 THR A N 1
ATOM 680 C CA . THR A 1 110 ? -9.790 -11.165 -23.131 1.00 17.96 110 THR A CA 1
ATOM 681 C C . THR A 1 110 ? -8.310 -11.293 -22.842 1.00 15.80 110 THR A C 1
ATOM 682 O O . THR A 1 110 ? -7.846 -10.859 -21.777 1.00 16.53 110 THR A O 1
ATOM 686 N N . VAL A 1 111 ? -7.584 -11.940 -23.760 1.00 14.69 111 VAL A N 1
ATOM 687 C CA . VAL A 1 111 ? -6.163 -12.258 -23.582 1.00 15.19 111 VAL A CA 1
ATOM 688 C C . VAL A 1 111 ? -5.344 -11.354 -24.494 1.00 16.15 111 VAL A C 1
ATOM 689 O O . VAL A 1 111 ? -5.622 -11.267 -25.695 1.00 15.58 111 VAL A O 1
ATOM 693 N N . LEU A 1 112 ? -4.336 -10.689 -23.920 1.00 15.68 112 LEU A N 1
ATOM 694 C CA . LEU A 1 112 ? -3.540 -9.699 -24.626 1.00 15.56 112 LEU A CA 1
ATOM 695 C C . LEU A 1 112 ? -2.097 -10.168 -24.758 1.00 17.09 112 LEU A C 1
ATOM 696 O O . LEU A 1 112 ? -1.500 -10.676 -23.796 1.00 19.03 112 LEU A O 1
ATOM 701 N N . ALA A 1 113 ? -1.508 -9.883 -25.917 1.00 17.67 113 ALA A N 1
ATOM 702 C CA . ALA A 1 113 ? -0.135 -10.260 -26.219 1.00 15.78 113 ALA A CA 1
ATOM 703 C C . ALA A 1 113 ? 0.386 -9.366 -27.339 1.00 16.19 113 ALA A C 1
ATOM 704 O O . ALA A 1 113 ? -0.375 -8.670 -28.021 1.00 18.15 113 ALA A O 1
ATOM 706 N N . SER A 1 114 ? 1.700 -9.424 -27.550 1.00 16.58 114 SER A N 1
ATOM 707 C CA . SER A 1 114 ? 2.272 -8.806 -28.738 1.00 17.12 114 SER A CA 1
ATOM 708 C C . SER A 1 114 ? 1.701 -9.425 -30.013 1.00 17.83 114 SER A C 1
ATOM 709 O O . SER A 1 114 ? 1.083 -10.499 -30.012 1.00 18.74 114 SER A O 1
ATOM 712 N N . VAL A 1 115 ? 1.967 -8.761 -31.142 1.00 19.34 115 VAL A N 1
ATOM 713 C CA . VAL A 1 115 ? 1.504 -9.302 -32.416 1.00 21.57 115 VAL A CA 1
ATOM 714 C C . VAL A 1 115 ? 2.058 -10.707 -32.638 1.00 22.54 115 VAL A C 1
ATOM 715 O O . VAL A 1 115 ? 1.324 -11.638 -32.997 1.00 22.30 115 VAL A O 1
ATOM 719 N N . GLN A 1 116 ? 3.354 -10.897 -32.403 1.00 20.77 116 GLN A N 1
ATOM 720 C CA . GLN A 1 116 ? 3.923 -12.225 -32.615 1.00 22.04 116 GLN A CA 1
ATOM 721 C C . GLN A 1 116 ? 3.425 -13.219 -31.572 1.00 21.84 116 GLN A C 1
ATOM 722 O O . GLN A 1 116 ? 3.149 -14.383 -31.895 1.00 22.83 116 GLN A O 1
ATOM 728 N N . GLY A 1 117 ? 3.351 -12.798 -30.315 1.00 19.70 117 GLY A N 1
ATOM 729 C CA . GLY A 1 117 ? 2.885 -13.702 -29.272 1.00 18.81 117 GLY A CA 1
ATOM 730 C C . GLY A 1 117 ? 1.440 -14.116 -29.468 1.00 20.02 117 GLY A C 1
ATOM 731 O O . GLY A 1 117 ? 1.075 -15.280 -29.236 1.00 19.16 117 GLY A O 1
ATOM 732 N N . GLU A 1 118 ? 0.603 -13.170 -29.905 1.00 20.08 118 GLU A N 1
ATOM 733 C CA A GLU A 1 118 ? -0.812 -13.449 -30.105 0.56 21.48 118 GLU A CA 1
ATOM 734 C CA B GLU A 1 118 ? -0.810 -13.465 -30.092 0.44 21.50 118 GLU A CA 1
ATOM 735 C C . GLU A 1 118 ? -1.016 -14.587 -31.096 1.00 23.12 118 GLU A C 1
ATOM 736 O O . GLU A 1 118 ? -1.942 -15.385 -30.941 1.00 24.20 118 GLU A O 1
ATOM 747 N N . LYS A 1 119 ? -0.154 -14.671 -32.120 1.00 23.11 119 LYS A N 1
ATOM 748 C CA . LYS A 1 119 ? -0.321 -15.705 -33.141 1.00 26.56 119 LYS A CA 1
ATOM 749 C C . LYS A 1 119 ? -0.156 -17.088 -32.550 1.00 23.16 119 LYS A C 1
ATOM 750 O O . LYS A 1 119 ? -0.930 -18.000 -32.869 1.00 22.21 119 LYS A O 1
ATOM 756 N N . VAL A 1 120 ? 0.848 -17.260 -31.693 1.00 20.28 120 VAL A N 1
ATOM 757 C CA . VAL A 1 120 ? 1.055 -18.543 -31.027 1.00 20.07 120 VAL A CA 1
ATOM 758 C C . VAL A 1 120 ? -0.066 -18.832 -30.043 1.00 19.84 120 VAL A C 1
ATOM 759 O O . VAL A 1 120 ? -0.515 -19.978 -29.917 1.00 19.14 120 VAL A O 1
ATOM 763 N N . LEU A 1 121 ? -0.496 -17.828 -29.277 1.00 17.82 121 LEU A N 1
ATOM 764 C CA . LEU A 1 121 ? -1.552 -18.100 -28.310 1.00 17.52 121 LEU A CA 1
ATOM 765 C C . LEU A 1 121 ? -2.811 -18.569 -29.010 1.00 18.57 121 LEU A C 1
ATOM 766 O O . LEU A 1 121 ? -3.497 -19.482 -28.538 1.00 18.64 121 LEU A O 1
ATOM 771 N N . ARG A 1 122 ? -3.147 -17.943 -30.130 1.00 20.60 122 ARG A N 1
ATOM 772 C CA . ARG A 1 122 ? -4.390 -18.284 -30.816 1.00 25.72 122 ARG A CA 1
ATOM 773 C C . ARG A 1 122 ? -4.362 -19.708 -31.366 1.00 24.97 122 ARG A C 1
ATOM 774 O O . ARG A 1 122 ? -5.385 -20.409 -31.351 1.00 24.36 122 ARG A O 1
ATOM 782 N N . SER A 1 123 ? -3.212 -20.146 -31.891 1.00 25.60 123 SER A N 1
ATOM 783 C CA . SER A 1 123 ? -3.107 -21.480 -32.473 1.00 24.45 123 SER A CA 1
ATOM 784 C C . SER A 1 123 ? -2.643 -22.542 -31.481 1.00 23.08 123 SER A C 1
ATOM 785 O O . SER A 1 123 ? -2.876 -23.741 -31.719 1.00 23.74 123 SER A O 1
ATOM 788 N N . GLY A 1 124 ? -1.996 -22.143 -30.391 1.00 21.08 124 GLY A N 1
ATOM 789 C CA . GLY A 1 124 ? -1.359 -23.107 -29.520 1.00 22.03 124 GLY A CA 1
ATOM 790 C C . GLY A 1 124 ? -0.060 -23.674 -30.056 1.00 22.44 124 GLY A C 1
ATOM 791 O O . GLY A 1 124 ? 0.569 -24.489 -29.368 1.00 22.69 124 GLY A O 1
ATOM 792 N N . GLN A 1 125 ? 0.347 -23.293 -31.291 1.00 21.91 125 GLN A N 1
ATOM 793 C CA . GLN A 1 125 ? 1.431 -23.986 -31.995 1.00 23.37 125 GLN A CA 1
ATOM 794 C C . GLN A 1 125 ? 2.695 -23.141 -31.931 1.00 23.25 125 GLN A C 1
ATOM 795 O O . GLN A 1 125 ? 2.668 -21.950 -32.289 1.00 21.23 125 GLN A O 1
ATOM 801 N N . PRO A 1 126 ? 3.797 -23.709 -31.443 1.00 24.72 126 PRO A N 1
ATOM 802 C CA . PRO A 1 126 ? 5.064 -22.971 -31.410 1.00 24.07 126 PRO A CA 1
ATOM 803 C C . PRO A 1 126 ? 5.435 -22.446 -32.792 1.00 23.80 126 PRO A C 1
ATOM 804 O O . PRO A 1 126 ? 5.229 -23.127 -33.811 1.00 23.40 126 PRO A O 1
ATOM 808 N N . SER A 1 127 ? 5.988 -21.228 -32.812 1.00 22.85 127 SER A N 1
ATOM 809 C CA . SER A 1 127 ? 6.486 -20.642 -34.052 1.00 25.38 127 SER A CA 1
ATOM 810 C C . SER A 1 127 ? 7.728 -21.376 -34.537 1.00 25.21 127 SER A C 1
ATOM 811 O O . SER A 1 127 ? 8.575 -21.775 -33.731 1.00 23.06 127 SER A O 1
ATOM 814 N N . LYS A 1 128 ? 7.828 -21.558 -35.870 1.00 26.22 128 LYS A N 1
ATOM 815 C CA . LYS A 1 128 ? 9.025 -22.187 -36.448 1.00 27.73 128 LYS A CA 1
ATOM 816 C C . LYS A 1 128 ? 10.261 -21.320 -36.264 1.00 27.28 128 LYS A C 1
ATOM 817 O O . LYS A 1 128 ? 11.383 -21.811 -36.419 1.00 28.00 128 LYS A O 1
ATOM 823 N N . GLY A 1 129 ? 10.081 -20.051 -35.934 1.00 26.43 129 GLY A N 1
ATOM 824 C CA . GLY A 1 129 ? 11.191 -19.190 -35.604 1.00 25.71 129 GLY A CA 1
ATOM 825 C C . GLY A 1 129 ? 11.488 -19.100 -34.122 1.00 24.14 129 GLY A C 1
ATOM 826 O O . GLY A 1 129 ? 12.323 -18.281 -33.734 1.00 26.59 129 GLY A O 1
ATOM 827 N N . ASP A 1 130 ? 10.854 -19.919 -33.281 1.00 22.17 130 ASP A N 1
ATOM 828 C CA . ASP A 1 130 ? 11.142 -19.843 -31.861 1.00 20.77 130 ASP A CA 1
ATOM 829 C C . ASP A 1 130 ? 12.551 -20.356 -31.618 1.00 20.28 130 ASP A C 1
ATOM 830 O O . ASP A 1 130 ? 12.947 -21.361 -32.211 1.00 22.25 130 ASP A O 1
ATOM 835 N N . PRO A 1 131 ? 13.340 -19.673 -30.764 1.00 20.19 131 PRO A N 1
ATOM 836 C CA . PRO A 1 131 ? 14.680 -20.189 -30.440 1.00 20.95 131 PRO A CA 1
ATOM 837 C C . PRO A 1 131 ? 14.619 -21.612 -29.906 1.00 21.77 131 PRO A C 1
ATOM 838 O O . PRO A 1 131 ? 15.597 -22.353 -30.011 1.00 22.44 131 PRO A O 1
ATOM 842 N N . GLN A 1 132 ? 13.484 -22.016 -29.334 1.00 21.95 132 GLN A N 1
ATOM 843 C CA . GLN A 1 132 ? 13.340 -23.365 -28.788 1.00 22.33 132 GLN A CA 1
ATOM 844 C C . GLN A 1 132 ? 12.462 -24.245 -29.661 1.00 23.60 132 GLN A C 1
ATOM 845 O O . GLN A 1 132 ? 12.071 -25.339 -29.230 1.00 23.23 132 GLN A O 1
ATOM 851 N N . TYR A 1 133 ? 12.195 -23.827 -30.903 1.00 22.85 133 TYR A N 1
ATOM 852 C CA . TYR A 1 133 ? 11.325 -24.624 -31.771 1.00 24.14 133 TYR A CA 1
ATOM 853 C C . TYR A 1 133 ? 11.855 -26.046 -31.899 1.00 25.91 133 TYR A C 1
ATOM 854 O O . TYR A 1 133 ? 13.043 -26.279 -32.171 1.00 28.49 133 TYR A O 1
ATOM 863 N N . GLY A 1 134 ? 10.962 -27.012 -31.711 1.00 25.00 134 GLY A N 1
ATOM 864 C CA . GLY A 1 134 ? 11.320 -28.407 -31.712 1.00 26.40 134 GLY A CA 1
ATOM 865 C C . GLY A 1 134 ? 11.257 -29.045 -30.340 1.00 26.17 134 GLY A C 1
ATOM 866 O O . GLY A 1 134 ? 10.970 -30.245 -30.235 1.00 26.98 134 GLY A O 1
ATOM 867 N N . GLU A 1 135 ? 11.551 -28.286 -29.294 1.00 24.48 135 GLU A N 1
ATOM 868 C CA . GLU A 1 135 ? 11.472 -28.813 -27.942 1.00 28.78 135 GLU A CA 1
ATOM 869 C C . GLU A 1 135 ? 10.337 -28.194 -27.148 1.00 28.05 135 GLU A C 1
ATOM 870 O O . GLU A 1 135 ? 10.274 -28.386 -25.932 1.00 31.45 135 GLU A O 1
ATOM 876 N N . LEU A 1 136 ? 9.400 -27.483 -27.821 1.00 24.09 136 LEU A N 1
ATOM 877 C CA . LEU A 1 136 ? 8.259 -26.821 -27.163 1.00 21.71 136 LEU A CA 1
ATOM 878 C C . LEU A 1 136 ? 6.976 -27.618 -27.336 1.00 22.39 136 LEU A C 1
ATOM 879 O O . LEU A 1 136 ? 6.658 -28.050 -28.454 1.00 21.47 136 LEU A O 1
ATOM 884 N N . PRO A 1 137 ? 6.244 -27.842 -26.242 1.00 23.89 137 PRO A N 1
ATOM 885 C CA . PRO A 1 137 ? 4.965 -28.544 -26.356 1.00 24.87 137 PRO A CA 1
ATOM 886 C C . PRO A 1 137 ? 3.904 -27.637 -26.936 1.00 22.13 137 PRO A C 1
ATOM 887 O O . PRO A 1 137 ? 3.969 -26.403 -26.785 1.00 21.19 137 PRO A O 1
ATOM 891 N N . PRO A 1 138 ? 2.879 -28.195 -27.561 1.00 22.30 138 PRO A N 1
ATOM 892 C CA . PRO A 1 138 ? 1.740 -27.367 -27.974 1.00 21.12 138 PRO A CA 1
ATOM 893 C C . PRO A 1 138 ? 0.946 -26.931 -26.758 1.00 20.62 138 PRO A C 1
ATOM 894 O O . PRO A 1 138 ? 1.022 -27.542 -25.682 1.00 21.92 138 PRO A O 1
ATOM 898 N N . MET A 1 139 ? 0.170 -25.863 -26.943 1.00 20.04 139 MET A N 1
ATOM 899 C CA . MET A 1 139 ? -0.775 -25.419 -25.933 1.00 19.77 139 MET A CA 1
ATOM 900 C C . MET A 1 139 ? -2.191 -25.499 -26.490 1.00 20.71 139 MET A C 1
ATOM 901 O O . MET A 1 139 ? -2.391 -25.560 -27.705 1.00 21.00 139 MET A O 1
ATOM 906 N N . THR A 1 140 ? -3.171 -25.501 -25.584 1.00 20.78 140 THR A N 1
ATOM 907 C CA . THR A 1 140 ? -4.570 -25.404 -25.995 1.00 22.71 140 THR A CA 1
ATOM 908 C C . THR A 1 140 ? -4.819 -24.039 -26.629 1.00 20.84 140 THR A C 1
ATOM 909 O O . THR A 1 140 ? -4.472 -23.021 -26.035 1.00 19.80 140 THR A O 1
ATOM 913 N N . PRO A 1 141 ? -5.405 -23.980 -27.823 1.00 23.32 141 PRO A N 1
ATOM 914 C CA . PRO A 1 141 ? -5.679 -22.677 -28.449 1.00 23.91 141 PRO A CA 1
ATOM 915 C C . PRO A 1 141 ? -6.487 -21.779 -27.531 1.00 24.72 141 PRO A C 1
ATOM 916 O O . PRO A 1 141 ? -7.337 -22.243 -26.775 1.00 24.96 141 PRO A O 1
ATOM 920 N N . VAL A 1 142 ? -6.203 -20.477 -27.610 1.00 23.40 142 VAL A N 1
ATOM 921 C CA . VAL A 1 142 ? -6.835 -19.456 -26.775 1.00 24.16 142 VAL A CA 1
ATOM 922 C C . VAL A 1 142 ? -7.681 -18.584 -27.681 1.00 24.80 142 VAL A C 1
ATOM 923 O O . VAL A 1 142 ? -7.192 -18.097 -28.706 1.00 23.53 142 VAL A O 1
ATOM 927 N N . ALA A 1 143 ? -8.947 -18.397 -27.310 1.00 27.13 143 ALA A N 1
ATOM 928 C CA . ALA A 1 143 ? -9.855 -17.545 -28.054 1.00 29.20 143 ALA A CA 1
ATOM 929 C C . ALA A 1 143 ? -9.865 -16.152 -27.429 1.00 26.50 143 ALA A C 1
ATOM 930 O O . ALA A 1 143 ? -9.232 -15.918 -26.405 1.00 26.97 143 ALA A O 1
ATOM 932 N N . ASN A 1 144 ? -10.612 -15.224 -28.035 1.00 26.70 144 ASN A N 1
ATOM 933 C CA . ASN A 1 144 ? -10.810 -13.882 -27.475 1.00 25.27 144 ASN A CA 1
ATOM 934 C C . ASN A 1 144 ? -9.468 -13.203 -27.174 1.00 22.84 144 ASN A C 1
ATOM 935 O O . ASN A 1 144 ? -9.247 -12.636 -26.099 1.00 20.97 144 ASN A O 1
ATOM 940 N N . THR A 1 145 ? -8.555 -13.247 -28.143 1.00 23.90 145 THR A N 1
ATOM 941 C CA . THR A 1 145 ? -7.270 -12.577 -27.977 1.00 23.10 145 THR A CA 1
ATOM 942 C C . THR A 1 145 ? -7.291 -11.215 -28.664 1.00 22.93 145 THR A C 1
ATOM 943 O O . THR A 1 145 ? -8.161 -10.913 -29.481 1.00 24.36 145 THR A O 1
ATOM 947 N N . ARG A 1 146 ? -6.311 -10.388 -28.316 1.00 22.84 146 ARG A N 1
ATOM 948 C CA . ARG A 1 146 ? -6.134 -9.105 -28.985 1.00 23.27 146 ARG A CA 1
ATOM 949 C C . ARG A 1 146 ? -4.651 -8.770 -28.931 1.00 22.02 146 ARG A C 1
ATOM 950 O O . ARG A 1 146 ? -4.036 -8.916 -27.877 1.00 20.20 146 ARG A O 1
ATOM 958 N N . ALA A 1 147 ? -4.081 -8.333 -30.047 1.00 22.09 147 ALA A N 1
ATOM 959 C CA . ALA A 1 147 ? -2.669 -7.962 -30.042 1.00 21.00 147 ALA A CA 1
ATOM 960 C C . ALA A 1 147 ? -2.534 -6.555 -29.495 1.00 20.86 147 ALA A C 1
ATOM 961 O O . ALA A 1 147 ? -3.396 -5.702 -29.746 1.00 21.11 147 ALA A O 1
ATOM 963 N N . VAL A 1 148 ? -1.454 -6.306 -28.754 1.00 18.94 148 VAL A N 1
ATOM 964 C CA . VAL A 1 148 ? -1.104 -4.951 -28.334 1.00 20.55 148 VAL A CA 1
ATOM 965 C C . VAL A 1 148 ? 0.187 -4.549 -29.026 1.00 21.09 148 VAL A C 1
ATOM 966 O O . VAL A 1 148 ? 1.058 -5.389 -29.310 1.00 20.58 148 VAL A O 1
ATOM 970 N N . ALA A 1 149 ? 0.307 -3.253 -29.296 1.00 21.12 149 ALA A N 1
ATOM 971 C CA . ALA A 1 149 ? 1.496 -2.664 -29.889 1.00 21.75 149 ALA A CA 1
ATOM 972 C C . ALA A 1 149 ? 2.504 -2.316 -28.802 1.00 20.91 149 ALA A C 1
ATOM 973 O O . ALA A 1 149 ? 2.174 -2.200 -27.624 1.00 18.70 149 ALA A O 1
ATOM 975 N N . ASP A 1 150 ? 3.749 -2.131 -29.223 1.00 21.67 150 ASP A N 1
ATOM 976 C CA . ASP A 1 150 ? 4.790 -1.707 -28.303 1.00 21.22 150 ASP A CA 1
ATOM 977 C C . ASP A 1 150 ? 4.442 -0.323 -27.768 1.00 20.18 150 ASP A C 1
ATOM 978 O O . ASP A 1 150 ? 4.094 0.582 -28.529 1.00 21.57 150 ASP A O 1
ATOM 983 N N . GLY A 1 151 ? 4.515 -0.166 -26.457 1.00 20.02 151 GLY A N 1
ATOM 984 C CA . GLY A 1 151 ? 4.142 1.074 -25.814 1.00 20.71 151 GLY A CA 1
ATOM 985 C C . GLY A 1 151 ? 2.654 1.290 -25.620 1.00 22.26 151 GLY A C 1
ATOM 986 O O . GLY A 1 151 ? 2.268 2.314 -25.044 1.00 22.23 151 GLY A O 1
ATOM 987 N N . GLU A 1 152 ? 1.810 0.372 -26.078 1.00 20.86 152 GLU A N 1
ATOM 988 C CA . GLU A 1 152 ? 0.368 0.522 -25.904 1.00 21.71 152 GLU A CA 1
ATOM 989 C C . GLU A 1 152 ? -0.010 0.415 -24.430 1.00 20.16 152 GLU A C 1
ATOM 990 O O . GLU A 1 152 ? 0.478 -0.461 -23.701 1.00 19.76 152 GLU A O 1
ATOM 996 N N . VAL A 1 153 ? -0.910 1.290 -23.987 1.00 20.06 153 VAL A N 1
ATOM 997 C CA . VAL A 1 153 ? -1.355 1.281 -22.592 1.00 19.30 153 VAL A CA 1
ATOM 998 C C . VAL A 1 153 ? -2.679 0.543 -22.486 1.00 18.45 153 VAL A C 1
ATOM 999 O O . VAL A 1 153 ? -3.673 0.941 -23.106 1.00 18.76 153 VAL A O 1
ATOM 1003 N N . VAL A 1 154 ? -2.706 -0.491 -21.661 1.00 16.02 154 VAL A N 1
ATOM 1004 C CA . VAL A 1 154 ? -3.913 -1.267 -21.396 1.00 17.82 154 VAL A CA 1
ATOM 1005 C C . VAL A 1 154 ? -4.622 -0.618 -20.211 1.00 18.59 154 VAL A C 1
ATOM 1006 O O . VAL A 1 154 ? -4.043 -0.512 -19.123 1.00 18.76 154 VAL A O 1
ATOM 1010 N N . LYS A 1 155 ? -5.860 -0.171 -20.421 1.00 20.14 155 LYS A N 1
ATOM 1011 C CA . LYS A 1 155 ? -6.579 0.632 -19.439 1.00 23.31 155 LYS A CA 1
ATOM 1012 C C . LYS A 1 155 ? -7.785 -0.125 -18.904 1.00 23.27 155 LYS A C 1
ATOM 1013 O O . LYS A 1 155 ? -8.558 -0.677 -19.679 1.00 22.84 155 LYS A O 1
ATOM 1019 N N . LEU A 1 156 ? -7.946 -0.142 -17.584 1.00 22.07 156 LEU A N 1
ATOM 1020 C CA . LEU A 1 156 ? -9.143 -0.710 -16.965 1.00 22.51 156 LEU A CA 1
ATOM 1021 C C . LEU A 1 156 ? -9.407 0.058 -15.676 1.00 22.68 156 LEU A C 1
ATOM 1022 O O . LEU A 1 156 ? -8.713 -0.144 -14.669 1.00 22.19 156 LEU A O 1
ATOM 1027 N N . GLY A 1 157 ? -10.403 0.928 -15.706 1.00 22.75 157 GLY A N 1
ATOM 1028 C CA . GLY A 1 157 ? -10.689 1.779 -14.571 1.00 24.70 157 GLY A CA 1
ATOM 1029 C C . GLY A 1 157 ? -9.454 2.550 -14.146 1.00 24.64 157 GLY A C 1
ATOM 1030 O O . GLY A 1 157 ? -8.821 3.235 -14.957 1.00 24.48 157 GLY A O 1
ATOM 1031 N N . PRO A 1 158 ? -9.054 2.395 -12.881 1.00 22.77 158 PRO A N 1
ATOM 1032 C CA . PRO A 1 158 ? -7.834 3.046 -12.383 1.00 21.59 158 PRO A CA 1
ATOM 1033 C C . PRO A 1 158 ? -6.540 2.324 -12.738 1.00 20.34 158 PRO A C 1
ATOM 1034 O O . PRO A 1 158 ? -5.480 2.706 -12.240 1.00 20.41 158 PRO A O 1
ATOM 1038 N N . LEU A 1 159 ? -6.569 1.265 -13.550 1.00 18.85 159 LEU A N 1
ATOM 1039 C CA . LEU A 1 159 ? -5.365 0.536 -13.899 1.00 17.00 159 LEU A CA 1
ATOM 1040 C C . LEU A 1 159 ? -4.879 0.954 -15.276 1.00 17.63 159 LEU A C 1
ATOM 1041 O O . LEU A 1 159 ? -5.676 1.134 -16.198 1.00 18.52 159 LEU A O 1
ATOM 1046 N N . ALA A 1 160 ? -3.565 1.081 -15.423 1.00 15.50 160 ALA A N 1
ATOM 1047 C CA . ALA A 1 160 ? -2.978 1.452 -16.717 1.00 16.01 160 ALA A CA 1
ATOM 1048 C C . ALA A 1 160 ? -1.656 0.690 -16.805 1.00 16.65 160 ALA A C 1
ATOM 1049 O O . ALA A 1 160 ? -0.696 1.035 -16.111 1.00 15.67 160 ALA A O 1
ATOM 1051 N N . VAL A 1 161 ? -1.619 -0.357 -17.630 1.00 16.90 161 VAL A N 1
ATOM 1052 C CA . VAL A 1 161 ? -0.456 -1.238 -17.752 1.00 17.25 161 VAL A CA 1
ATOM 1053 C C . VAL A 1 161 ? 0.111 -1.104 -19.165 1.00 17.69 161 VAL A C 1
ATOM 1054 O O . VAL A 1 161 ? -0.601 -1.331 -20.145 1.00 19.23 161 VAL A O 1
ATOM 1058 N N . THR A 1 162 ? 1.403 -0.793 -19.273 1.00 16.82 162 THR A N 1
ATOM 1059 C CA . THR A 1 162 ? 2.024 -0.517 -20.562 1.00 16.24 162 THR A CA 1
ATOM 1060 C C . THR A 1 162 ? 2.737 -1.757 -21.083 1.00 18.15 162 THR A C 1
ATOM 1061 O O . THR A 1 162 ? 3.490 -2.403 -20.340 1.00 16.65 162 THR A O 1
ATOM 1065 N N . ALA A 1 163 ? 2.545 -2.054 -22.375 1.00 18.18 163 ALA A N 1
ATOM 1066 C CA . ALA A 1 163 ? 3.311 -3.115 -23.024 1.00 18.34 163 ALA A CA 1
ATOM 1067 C C . ALA A 1 163 ? 4.675 -2.598 -23.468 1.00 19.12 163 ALA A C 1
ATOM 1068 O O . ALA A 1 163 ? 4.776 -1.575 -24.174 1.00 20.64 163 ALA A O 1
ATOM 1070 N N . ARG A 1 164 ? 5.730 -3.295 -23.054 1.00 17.34 164 ARG A N 1
ATOM 1071 C CA . ARG A 1 164 ? 7.086 -2.991 -23.510 1.00 15.80 164 ARG A CA 1
ATOM 1072 C C . ARG A 1 164 ? 7.627 -4.227 -24.213 1.00 14.04 164 ARG A C 1
ATOM 1073 O O . ARG A 1 164 ? 7.994 -5.203 -23.556 1.00 16.74 164 ARG A O 1
ATOM 1081 N N . TYR A 1 165 ? 7.681 -4.189 -25.540 1.00 16.81 165 TYR A N 1
ATOM 1082 C CA . TYR A 1 165 ? 8.172 -5.346 -26.276 1.00 17.38 165 TYR A CA 1
ATOM 1083 C C . TYR A 1 165 ? 9.596 -5.664 -25.825 1.00 18.36 165 TYR A C 1
ATOM 1084 O O . TYR A 1 165 ? 10.468 -4.791 -25.831 1.00 18.71 165 TYR A O 1
ATOM 1093 N N . THR A 1 166 ? 9.834 -6.910 -25.421 1.00 18.64 166 THR A N 1
ATOM 1094 C CA . THR A 1 166 ? 11.179 -7.367 -25.059 1.00 19.93 166 THR A CA 1
ATOM 1095 C C . THR A 1 166 ? 11.431 -8.741 -25.667 1.00 20.54 166 THR A C 1
ATOM 1096 O O . THR A 1 166 ? 11.651 -9.727 -24.950 1.00 20.43 166 THR A O 1
ATOM 1100 N N . PRO A 1 167 ? 11.406 -8.845 -26.993 1.00 19.30 167 PRO A N 1
ATOM 1101 C CA . PRO A 1 167 ? 11.668 -10.143 -27.626 1.00 19.57 167 PRO A CA 1
ATOM 1102 C C . PRO A 1 167 ? 13.139 -10.552 -27.516 1.00 21.25 167 PRO A C 1
ATOM 1103 O O . PRO A 1 167 ? 14.034 -9.742 -27.221 1.00 20.55 167 PRO A O 1
ATOM 1107 N N . GLY A 1 168 ? 13.373 -11.855 -27.752 1.00 19.49 168 GLY A N 1
ATOM 1108 C CA . GLY A 1 168 ? 14.717 -12.413 -27.849 1.00 19.86 168 GLY A CA 1
ATOM 1109 C C . GLY A 1 168 ? 14.723 -13.818 -27.269 1.00 20.95 168 GLY A C 1
ATOM 1110 O O . GLY A 1 168 ? 15.174 -14.780 -27.911 1.00 19.81 168 GLY A O 1
ATOM 1111 N N . HIS A 1 169 ? 14.199 -13.943 -26.043 1.00 21.14 169 HIS A N 1
ATOM 1112 C CA . HIS A 1 169 ? 13.852 -15.265 -25.531 1.00 21.08 169 HIS A CA 1
ATOM 1113 C C . HIS A 1 169 ? 12.806 -15.934 -26.421 1.00 20.77 169 HIS A C 1
ATOM 1114 O O . HIS A 1 169 ? 12.922 -17.126 -26.735 1.00 19.80 169 HIS A O 1
ATOM 1121 N N . THR A 1 170 ? 11.781 -15.187 -26.828 1.00 19.86 170 THR A N 1
ATOM 1122 C CA . THR A 1 170 ? 10.842 -15.562 -27.884 1.00 19.14 170 THR A CA 1
ATOM 1123 C C . THR A 1 170 ? 10.683 -14.419 -28.879 1.00 19.61 170 THR A C 1
ATOM 1124 O O . THR A 1 170 ? 11.069 -13.268 -28.629 1.00 19.78 170 THR A O 1
ATOM 1128 N N . GLN A 1 171 ? 10.035 -14.721 -30.005 1.00 18.66 171 GLN A N 1
ATOM 1129 C CA . GLN A 1 171 ? 9.808 -13.651 -30.963 1.00 19.86 171 GLN A CA 1
ATOM 1130 C C . GLN A 1 171 ? 8.785 -12.637 -30.468 1.00 19.84 171 GLN A C 1
ATOM 1131 O O . GLN A 1 171 ? 8.749 -11.511 -30.989 1.00 21.00 171 GLN A O 1
ATOM 1137 N N . GLY A 1 172 ? 7.983 -12.995 -29.469 1.00 18.50 172 GLY A N 1
ATOM 1138 C CA . GLY A 1 172 ? 6.864 -12.164 -29.041 1.00 19.55 172 GLY A CA 1
ATOM 1139 C C . GLY A 1 172 ? 6.888 -11.681 -27.598 1.00 20.19 172 GLY A C 1
ATOM 1140 O O . GLY A 1 172 ? 5.885 -11.128 -27.103 1.00 20.47 172 GLY A O 1
ATOM 1141 N N . GLY A 1 173 ? 8.017 -11.871 -26.914 1.00 17.57 173 GLY A N 1
ATOM 1142 C CA . GLY A 1 173 ? 8.067 -11.569 -25.486 1.00 16.83 173 GLY A CA 1
ATOM 1143 C C . GLY A 1 173 ? 7.737 -10.114 -25.173 1.00 17.39 173 GLY A C 1
ATOM 1144 O O . GLY A 1 173 ? 8.140 -9.188 -25.891 1.00 17.24 173 GLY A O 1
ATOM 1145 N N . VAL A 1 174 ? 7.010 -9.913 -24.062 1.00 16.69 174 VAL A N 1
ATOM 1146 C CA . VAL A 1 174 ? 6.572 -8.578 -23.629 1.00 16.88 174 VAL A CA 1
ATOM 1147 C C . VAL A 1 174 ? 6.793 -8.446 -22.127 1.00 15.32 174 VAL A C 1
ATOM 1148 O O . VAL A 1 174 ? 6.451 -9.349 -21.345 1.00 15.41 174 VAL A O 1
ATOM 1152 N N . SER A 1 175 ? 7.411 -7.337 -21.724 1.00 16.73 175 SER A N 1
ATOM 1153 C CA . SER A 1 175 ? 7.451 -6.939 -20.323 1.00 15.71 175 SER A CA 1
ATOM 1154 C C . SER A 1 175 ? 6.393 -5.856 -20.100 1.00 15.31 175 SER A C 1
ATOM 1155 O O . SER A 1 175 ? 6.105 -5.068 -20.996 1.00 16.24 175 SER A O 1
ATOM 1158 N N . TRP A 1 176 ? 5.835 -5.811 -18.890 1.00 15.58 176 TRP A N 1
ATOM 1159 C CA . TRP A 1 176 ? 4.683 -4.971 -18.583 1.00 15.56 176 TRP A CA 1
ATOM 1160 C C . TRP A 1 176 ? 4.973 -4.026 -17.419 1.00 16.70 176 TRP A C 1
ATOM 1161 O O . TRP A 1 176 ? 5.556 -4.432 -16.404 1.00 16.97 176 TRP A O 1
ATOM 1172 N N . THR A 1 177 ? 4.564 -2.762 -17.537 1.00 16.22 177 THR A N 1
ATOM 1173 C CA . THR A 1 177 ? 4.874 -1.792 -16.485 1.00 17.05 177 THR A CA 1
ATOM 1174 C C . THR A 1 177 ? 3.611 -1.037 -16.054 1.00 17.04 177 THR A C 1
ATOM 1175 O O . THR A 1 177 ? 2.696 -0.797 -16.851 1.00 16.42 177 THR A O 1
ATOM 1179 N N . TRP A 1 178 ? 3.555 -0.691 -14.767 1.00 16.71 178 TRP A N 1
ATOM 1180 C CA . TRP A 1 178 ? 2.423 0.054 -14.217 1.00 16.34 178 TRP A CA 1
ATOM 1181 C C . TRP A 1 178 ? 2.865 0.661 -12.896 1.00 18.46 178 TRP A C 1
ATOM 1182 O O . TRP A 1 178 ? 3.945 0.366 -12.385 1.00 19.51 178 TRP A O 1
ATOM 1193 N N . ARG A 1 179 ? 2.035 1.541 -12.354 1.00 17.64 179 ARG A N 1
ATOM 1194 C CA . ARG A 1 179 ? 2.300 2.117 -11.041 1.00 17.32 179 ARG A CA 1
ATOM 1195 C C . ARG A 1 179 ? 1.248 1.614 -10.071 1.00 18.20 179 ARG A C 1
ATOM 1196 O O . ARG A 1 179 ? 0.065 1.542 -10.419 1.00 18.26 179 ARG A O 1
ATOM 1204 N N . ALA A 1 180 ? 1.685 1.252 -8.862 1.00 19.12 180 ALA A N 1
ATOM 1205 C CA . ALA A 1 180 ? 0.803 0.865 -7.773 1.00 19.64 180 ALA A CA 1
ATOM 1206 C C . ALA A 1 180 ? 0.961 1.893 -6.665 1.00 20.84 180 ALA A C 1
ATOM 1207 O O . ALA A 1 180 ? 1.978 2.592 -6.602 1.00 21.41 180 ALA A O 1
ATOM 1209 N N . THR A 1 181 ? -0.068 2.012 -5.818 1.00 21.02 181 THR A N 1
ATOM 1210 C CA . THR A 1 181 ? -0.118 3.047 -4.792 1.00 22.99 181 THR A CA 1
ATOM 1211 C C . THR A 1 181 ? -0.688 2.483 -3.503 1.00 24.25 181 THR A C 1
ATOM 1212 O O . THR A 1 181 ? -1.604 1.654 -3.521 1.00 24.97 181 THR A O 1
ATOM 1216 N N . GLU A 1 182 ? -0.156 2.947 -2.375 1.00 24.68 182 GLU A N 1
ATOM 1217 C CA . GLU A 1 182 ? -0.715 2.572 -1.082 1.00 27.89 182 GLU A CA 1
ATOM 1218 C C . GLU A 1 182 ? -0.218 3.562 -0.051 1.00 29.85 182 GLU A C 1
ATOM 1219 O O . GLU A 1 182 ? 0.936 3.971 -0.110 1.00 29.86 182 GLU A O 1
ATOM 1225 N N . ASN A 1 183 ? -1.097 3.958 0.872 1.00 32.94 183 ASN A N 1
ATOM 1226 C CA . ASN A 1 183 ? -0.706 4.777 2.033 1.00 36.07 183 ASN A CA 1
ATOM 1227 C C . ASN A 1 183 ? 0.064 6.046 1.629 1.00 34.61 183 ASN A C 1
ATOM 1228 O O . ASN A 1 183 ? 0.993 6.485 2.324 1.00 35.61 183 ASN A O 1
ATOM 1233 N N . GLY A 1 184 ? -0.332 6.659 0.505 1.00 31.44 184 GLY A N 1
ATOM 1234 C CA . GLY A 1 184 ? 0.317 7.871 0.033 1.00 30.88 184 GLY A CA 1
ATOM 1235 C C . GLY A 1 184 ? 1.612 7.656 -0.719 1.00 29.59 184 GLY A C 1
ATOM 1236 O O . GLY A 1 184 ? 2.283 8.636 -1.059 1.00 30.83 184 GLY A O 1
ATOM 1237 N N . LYS A 1 185 ? 1.994 6.414 -0.970 1.00 26.14 185 LYS A N 1
ATOM 1238 C CA . LYS A 1 185 ? 3.221 6.071 -1.666 1.00 25.59 185 LYS A CA 1
ATOM 1239 C C . LYS A 1 185 ? 2.875 5.426 -2.995 1.00 24.09 185 LYS A C 1
ATOM 1240 O O . LYS A 1 185 ? 1.796 4.861 -3.163 1.00 25.15 185 LYS A O 1
ATOM 1246 N N . SER A 1 186 ? 3.817 5.495 -3.929 1.00 22.50 186 SER A N 1
ATOM 1247 C CA A SER A 1 186 ? 3.638 4.863 -5.222 0.67 22.80 186 SER A CA 1
ATOM 1248 C CA B SER A 1 186 ? 3.665 4.939 -5.264 0.33 22.84 186 SER A CA 1
ATOM 1249 C C . SER A 1 186 ? 4.929 4.170 -5.617 1.00 22.58 186 SER A C 1
ATOM 1250 O O . SER A 1 186 ? 6.014 4.506 -5.138 1.00 23.78 186 SER A O 1
ATOM 1255 N N . ALA A 1 187 ? 4.791 3.150 -6.456 1.00 21.12 187 ALA A N 1
ATOM 1256 C CA . ALA A 1 187 ? 5.932 2.350 -6.878 1.00 19.46 187 ALA A CA 1
ATOM 1257 C C . ALA A 1 187 ? 5.798 2.031 -8.355 1.00 19.11 187 ALA A C 1
ATOM 1258 O O . ALA A 1 187 ? 4.716 1.618 -8.798 1.00 19.45 187 ALA A O 1
ATOM 1260 N N . ALA A 1 188 ? 6.899 2.175 -9.100 1.00 18.10 188 ALA A N 1
ATOM 1261 C CA . ALA A 1 188 ? 6.944 1.718 -10.479 1.00 16.09 188 ALA A CA 1
ATOM 1262 C C . ALA A 1 188 ? 7.138 0.193 -10.496 1.00 16.82 188 ALA A C 1
ATOM 1263 O O . ALA A 1 188 ? 8.175 -0.318 -10.037 1.00 16.83 188 ALA A O 1
ATOM 1265 N N . MET A 1 189 ? 6.116 -0.531 -10.981 1.00 15.57 189 MET A N 1
ATOM 1266 C CA . MET A 1 189 ? 6.093 -1.988 -11.017 1.00 16.18 189 MET A CA 1
ATOM 1267 C C . MET A 1 189 ? 6.588 -2.469 -12.365 1.00 16.19 189 MET A C 1
ATOM 1268 O O . MET A 1 189 ? 6.271 -1.865 -13.395 1.00 17.75 189 MET A O 1
ATOM 1273 N N . VAL A 1 190 ? 7.388 -3.548 -12.368 1.00 15.86 190 VAL A N 1
ATOM 1274 C CA . VAL A 1 190 ? 7.870 -4.093 -13.626 1.00 16.15 190 VAL A CA 1
ATOM 1275 C C . VAL A 1 190 ? 7.669 -5.598 -13.588 1.00 16.10 190 VAL A C 1
ATOM 1276 O O . VAL A 1 190 ? 8.240 -6.270 -12.716 1.00 17.27 190 VAL A O 1
ATOM 1280 N N . TYR A 1 191 ? 6.848 -6.115 -14.510 1.00 12.17 191 TYR A N 1
ATOM 1281 C CA . TYR A 1 191 ? 6.738 -7.566 -14.756 1.00 12.70 191 TYR A CA 1
ATOM 1282 C C . TYR A 1 191 ? 7.693 -7.861 -15.904 1.00 16.15 191 TYR A C 1
ATOM 1283 O O . TYR A 1 191 ? 7.397 -7.579 -17.061 1.00 16.23 191 TYR A O 1
ATOM 1292 N N . ALA A 1 192 ? 8.859 -8.403 -15.589 1.00 16.60 192 ALA A N 1
ATOM 1293 C CA . ALA A 1 192 ? 9.897 -8.558 -16.597 1.00 16.56 192 ALA A CA 1
ATOM 1294 C C . ALA A 1 192 ? 9.784 -9.932 -17.246 1.00 16.61 192 ALA A C 1
ATOM 1295 O O . ALA A 1 192 ? 9.714 -10.949 -16.548 1.00 16.98 192 ALA A O 1
ATOM 1297 N N . ASP A 1 193 ? 9.796 -9.956 -18.578 1.00 16.87 193 ASP A N 1
ATOM 1298 C CA . ASP A 1 193 ? 9.834 -11.215 -19.297 1.00 18.16 193 ASP A CA 1
ATOM 1299 C C . ASP A 1 193 ? 11.224 -11.821 -19.169 1.00 17.41 193 ASP A C 1
ATOM 1300 O O . ASP A 1 193 ? 12.180 -11.160 -18.762 1.00 16.06 193 ASP A O 1
ATOM 1305 N N . SER A 1 194 ? 11.316 -13.114 -19.453 1.00 15.17 194 SER A N 1
ATOM 1306 C CA . SER A 1 194 ? 12.627 -13.735 -19.519 1.00 18.99 194 SER A CA 1
ATOM 1307 C C . SER A 1 194 ? 13.474 -13.044 -20.574 1.00 19.40 194 SER A C 1
ATOM 1308 O O . SER A 1 194 ? 12.998 -12.714 -21.668 1.00 20.64 194 SER A O 1
ATOM 1311 N N . LEU A 1 195 ? 14.748 -12.826 -20.235 1.00 18.33 195 LEU A N 1
ATOM 1312 C CA . LEU A 1 195 ? 15.731 -12.272 -21.160 1.00 19.47 195 LEU A CA 1
ATOM 1313 C C . LEU A 1 195 ? 16.821 -13.286 -21.486 1.00 20.06 195 LEU A C 1
ATOM 1314 O O . LEU A 1 195 ? 17.881 -12.914 -21.980 1.00 20.74 195 LEU A O 1
ATOM 1319 N N . ASN A 1 196 ? 16.574 -14.561 -21.212 1.00 20.03 196 ASN A N 1
ATOM 1320 C CA . ASN A 1 196 ? 17.599 -15.585 -21.318 1.00 23.03 196 ASN A CA 1
ATOM 1321 C C . ASN A 1 196 ? 17.736 -16.092 -22.752 1.00 21.28 196 ASN A C 1
ATOM 1322 O O . ASN A 1 196 ? 16.761 -16.531 -23.376 1.00 20.57 196 ASN A O 1
ATOM 1327 N N . ALA A 1 197 ? 18.950 -15.994 -23.285 1.00 23.42 197 ALA A N 1
ATOM 1328 C CA . ALA A 1 197 ? 19.286 -16.589 -24.574 1.00 24.13 197 ALA A CA 1
ATOM 1329 C C . ALA A 1 197 ? 19.373 -18.102 -24.425 1.00 24.92 197 ALA A C 1
ATOM 1330 O O . ALA A 1 197 ? 20.441 -18.654 -24.140 1.00 26.48 197 ALA A O 1
ATOM 1332 N N . PHE A 1 198 ? 18.257 -18.791 -24.618 1.00 24.55 198 PHE A N 1
ATOM 1333 C CA . PHE A 1 198 ? 18.210 -20.242 -24.507 1.00 27.14 198 PHE A CA 1
ATOM 1334 C C . PHE A 1 198 ? 17.703 -20.797 -25.829 1.00 26.79 198 PHE A C 1
ATOM 1335 O O . PHE A 1 198 ? 16.738 -20.272 -26.387 1.00 26.26 198 PHE A O 1
ATOM 1343 N N . ALA A 1 199 ? 18.352 -21.842 -26.339 1.00 27.33 199 ALA A N 1
ATOM 1344 C CA . ALA A 1 199 ? 18.039 -22.314 -27.686 1.00 28.41 199 ALA A CA 1
ATOM 1345 C C . ALA A 1 199 ? 17.972 -23.832 -27.742 1.00 28.49 199 ALA A C 1
ATOM 1346 O O . ALA A 1 199 ? 18.763 -24.525 -27.097 1.00 29.05 199 ALA A O 1
ATOM 1348 N N . ALA A 1 200 ? 17.029 -24.339 -28.526 1.00 28.86 200 ALA A N 1
ATOM 1349 C CA . ALA A 1 200 ? 17.018 -25.752 -28.888 1.00 30.71 200 ALA A CA 1
ATOM 1350 C C . ALA A 1 200 ? 17.762 -25.954 -30.200 1.00 33.73 200 ALA A C 1
ATOM 1351 O O . ALA A 1 200 ? 17.632 -25.147 -31.128 1.00 32.94 200 ALA A O 1
ATOM 1353 N N . LYS A 1 201 ? 18.556 -27.026 -30.267 1.00 36.35 201 LYS A N 1
ATOM 1354 C CA . LYS A 1 201 ? 19.237 -27.366 -31.508 1.00 39.44 201 LYS A CA 1
ATOM 1355 C C . LYS A 1 201 ? 18.216 -27.485 -32.640 1.00 38.89 201 LYS A C 1
ATOM 1356 O O . LYS A 1 201 ? 17.167 -28.123 -32.465 1.00 38.90 201 LYS A O 1
ATOM 1362 N N . PRO A 1 202 ? 18.489 -26.910 -33.824 1.00 38.20 202 PRO A N 1
ATOM 1363 C CA . PRO A 1 202 ? 19.769 -26.333 -34.214 1.00 37.44 202 PRO A CA 1
ATOM 1364 C C . PRO A 1 202 ? 19.832 -24.812 -34.151 1.00 36.18 202 PRO A C 1
ATOM 1365 O O . PRO A 1 202 ? 20.655 -24.234 -34.860 1.00 37.63 202 PRO A O 1
ATOM 1369 N N . PHE A 1 203 ? 18.993 -24.178 -33.338 1.00 33.02 203 PHE A N 1
ATOM 1370 C CA . PHE A 1 203 ? 18.916 -22.720 -33.342 1.00 31.71 203 PHE A CA 1
ATOM 1371 C C . PHE A 1 203 ? 20.195 -22.112 -32.767 1.00 32.34 203 PHE A C 1
ATOM 1372 O O . PHE A 1 203 ? 20.742 -22.604 -31.774 1.00 32.55 203 PHE A O 1
ATOM 1380 N N . ARG A 1 204 ? 20.669 -21.027 -33.382 1.00 31.56 204 ARG A N 1
ATOM 1381 C CA . ARG A 1 204 ? 21.852 -20.320 -32.894 1.00 32.28 204 ARG A CA 1
ATOM 1382 C C . ARG A 1 204 ? 21.565 -18.833 -32.879 1.00 30.74 204 ARG A C 1
ATOM 1383 O O . ARG A 1 204 ? 21.160 -18.273 -33.904 1.00 30.39 204 ARG A O 1
ATOM 1391 N N . TYR A 1 205 ? 21.776 -18.196 -31.724 1.00 30.02 205 TYR A N 1
ATOM 1392 C CA . TYR A 1 205 ? 21.638 -16.745 -31.658 1.00 30.36 205 TYR A CA 1
ATOM 1393 C C . TYR A 1 205 ? 22.673 -16.047 -32.533 1.00 33.70 205 TYR A C 1
ATOM 1394 O O . TYR A 1 205 ? 22.414 -14.948 -33.034 1.00 35.35 205 TYR A O 1
ATOM 1403 N N . SER A 1 206 ? 23.842 -16.674 -32.739 1.00 35.99 206 SER A N 1
ATOM 1404 C CA . SER A 1 206 ? 24.868 -16.128 -33.628 1.00 40.08 206 SER A CA 1
ATOM 1405 C C . SER A 1 206 ? 24.364 -15.916 -35.048 1.00 43.47 206 SER A C 1
ATOM 1406 O O . SER A 1 206 ? 25.046 -15.258 -35.836 1.00 46.62 206 SER A O 1
ATOM 1409 N N . GLY A 1 207 ? 23.210 -16.478 -35.403 1.00 43.36 207 GLY A N 1
ATOM 1410 C CA . GLY A 1 207 ? 22.688 -16.340 -36.749 1.00 43.71 207 GLY A CA 1
ATOM 1411 C C . GLY A 1 207 ? 21.774 -17.487 -37.109 1.00 43.34 207 GLY A C 1
ATOM 1412 O O . GLY A 1 207 ? 22.235 -18.621 -37.262 1.00 43.77 207 GLY A O 1
ATOM 1413 N N . SER A 1 208 ? 20.471 -17.219 -37.223 1.00 42.95 208 SER A N 1
ATOM 1414 C CA . SER A 1 208 ? 19.520 -18.235 -37.666 1.00 44.81 208 SER A CA 1
ATOM 1415 C C . SER A 1 208 ? 18.479 -17.609 -38.586 1.00 43.10 208 SER A C 1
ATOM 1416 O O . SER A 1 208 ? 17.805 -16.646 -38.196 1.00 40.68 208 SER A O 1
ATOM 1419 N N . PRO A 1 209 ? 18.329 -18.131 -39.800 1.00 45.05 209 PRO A N 1
ATOM 1420 C CA . PRO A 1 209 ? 17.375 -17.529 -40.742 1.00 44.59 209 PRO A CA 1
ATOM 1421 C C . PRO A 1 209 ? 15.925 -17.701 -40.337 1.00 40.36 209 PRO A C 1
ATOM 1422 O O . PRO A 1 209 ? 15.073 -16.965 -40.857 1.00 39.11 209 PRO A O 1
ATOM 1426 N N . ALA A 1 210 ? 15.621 -18.632 -39.418 1.00 37.98 210 ALA A N 1
ATOM 1427 C CA . ALA A 1 210 ? 14.255 -18.779 -38.906 1.00 35.26 210 ALA A CA 1
ATOM 1428 C C . ALA A 1 210 ? 13.824 -17.578 -38.071 1.00 32.77 210 ALA A C 1
ATOM 1429 O O . ALA A 1 210 ? 12.625 -17.278 -37.985 1.00 33.47 210 ALA A O 1
ATOM 1431 N N . TYR A 1 211 ? 14.779 -16.897 -37.440 1.00 29.66 211 TYR A N 1
ATOM 1432 C CA . TYR A 1 211 ? 14.500 -15.740 -36.589 1.00 28.32 211 TYR A CA 1
ATOM 1433 C C . TYR A 1 211 ? 15.700 -14.814 -36.709 1.00 28.86 211 TYR A C 1
ATOM 1434 O O . TYR A 1 211 ? 16.558 -14.746 -35.813 1.00 27.28 211 TYR A O 1
ATOM 1443 N N . PRO A 1 212 ? 15.815 -14.095 -37.832 1.00 31.67 212 PRO A N 1
ATOM 1444 C CA . PRO A 1 212 ? 17.089 -13.421 -38.126 1.00 31.37 212 PRO A CA 1
ATOM 1445 C C . PRO A 1 212 ? 17.442 -12.309 -37.160 1.00 29.21 212 PRO A C 1
ATOM 1446 O O . PRO A 1 212 ? 18.630 -12.027 -36.997 1.00 29.04 212 PRO A O 1
ATOM 1450 N N . ASN A 1 213 ? 16.483 -11.700 -36.475 1.00 28.67 213 ASN A N 1
ATOM 1451 C CA . ASN A 1 213 ? 16.810 -10.596 -35.584 1.00 27.72 213 ASN A CA 1
ATOM 1452 C C . ASN A 1 213 ? 16.969 -11.023 -34.138 1.00 25.77 213 ASN A C 1
ATOM 1453 O O . ASN A 1 213 ? 16.974 -10.169 -33.250 1.00 26.53 213 ASN A O 1
ATOM 1458 N N . ALA A 1 214 ? 17.151 -12.317 -33.883 1.00 24.09 214 ALA A N 1
ATOM 1459 C CA . ALA A 1 214 ? 17.125 -12.796 -32.507 1.00 23.15 214 ALA A CA 1
ATOM 1460 C C . ALA A 1 214 ? 18.188 -12.112 -31.648 1.00 22.46 214 ALA A C 1
ATOM 1461 O O . ALA A 1 214 ? 17.897 -11.645 -30.543 1.00 22.42 214 ALA A O 1
ATOM 1463 N N . LEU A 1 215 ? 19.431 -12.063 -32.129 1.00 23.00 215 LEU A N 1
ATOM 1464 C CA . LEU A 1 215 ? 20.496 -11.456 -31.335 1.00 23.48 215 LEU A CA 1
ATOM 1465 C C . LEU A 1 215 ? 20.257 -9.962 -31.119 1.00 24.22 215 LEU A C 1
ATOM 1466 O O . LEU A 1 215 ? 20.382 -9.458 -29.995 1.00 22.74 215 LEU A O 1
ATOM 1471 N N . ALA A 1 216 ? 19.942 -9.227 -32.191 1.00 24.82 216 ALA A N 1
ATOM 1472 C CA . ALA A 1 216 ? 19.664 -7.799 -32.053 1.00 25.67 216 ALA A CA 1
ATOM 1473 C C . ALA A 1 216 ? 18.515 -7.558 -31.082 1.00 23.62 216 ALA A C 1
ATOM 1474 O O . ALA A 1 216 ? 18.578 -6.656 -30.230 1.00 22.78 216 ALA A O 1
ATOM 1476 N N . ASP A 1 217 ? 17.458 -8.357 -31.206 1.00 22.83 217 ASP A N 1
ATOM 1477 C CA . ASP A 1 217 ? 16.312 -8.278 -30.302 1.00 23.10 217 ASP A CA 1
ATOM 1478 C C . ASP A 1 217 ? 16.718 -8.467 -28.845 1.00 23.07 217 ASP A C 1
ATOM 1479 O O . ASP A 1 217 ? 16.330 -7.680 -27.975 1.00 22.71 217 ASP A O 1
ATOM 1484 N N . ILE A 1 218 ? 17.418 -9.559 -28.539 1.00 22.83 218 ILE A N 1
ATOM 1485 C CA . ILE A 1 218 ? 17.680 -9.844 -27.127 1.00 22.76 218 ILE A CA 1
ATOM 1486 C C . ILE A 1 218 ? 18.587 -8.781 -26.513 1.00 22.88 218 ILE A C 1
ATOM 1487 O O . ILE A 1 218 ? 18.383 -8.379 -25.367 1.00 21.52 218 ILE A O 1
ATOM 1492 N N . LYS A 1 219 ? 19.594 -8.306 -27.256 1.00 23.33 219 LYS A N 1
ATOM 1493 C CA . LYS A 1 219 ? 20.445 -7.236 -26.743 1.00 24.09 219 LYS A CA 1
ATOM 1494 C C . LYS A 1 219 ? 19.639 -5.968 -26.527 1.00 23.24 219 LYS A C 1
ATOM 1495 O O . LYS A 1 219 ? 19.803 -5.268 -25.516 1.00 22.52 219 LYS A O 1
ATOM 1501 N N . LYS A 1 220 ? 18.735 -5.660 -27.456 1.00 24.00 22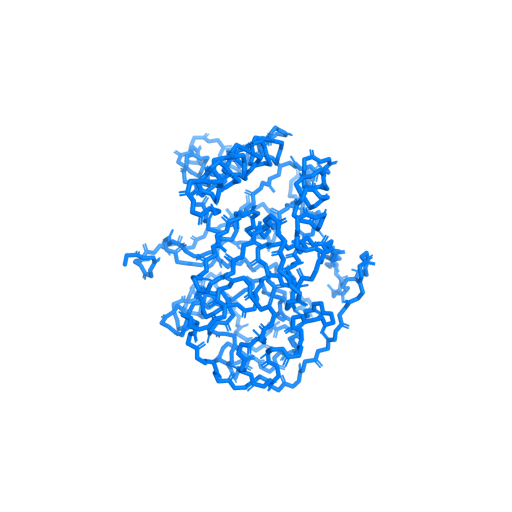0 LYS A N 1
ATOM 1502 C CA . LYS A 1 220 ? 17.939 -4.457 -27.256 1.00 24.59 220 LYS A CA 1
ATOM 1503 C C . LYS A 1 220 ? 16.992 -4.603 -26.064 1.00 22.88 220 LYS A C 1
ATOM 1504 O O . LYS A 1 220 ? 16.793 -3.644 -25.305 1.00 22.84 220 LYS A O 1
ATOM 1510 N N . SER A 1 221 ? 16.407 -5.793 -25.883 1.00 19.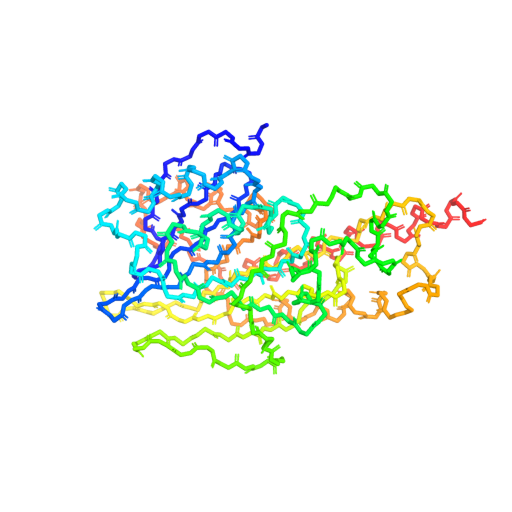87 221 SER A N 1
ATOM 1511 C CA . SER A 1 221 ? 15.498 -6.033 -24.764 1.00 18.08 221 SER A CA 1
ATOM 1512 C C . SER A 1 221 ? 16.240 -5.972 -23.431 1.00 18.72 221 SER A C 1
ATOM 1513 O O . SER A 1 221 ? 15.706 -5.451 -22.449 1.00 18.40 221 SER A O 1
ATOM 1516 N N . ILE A 1 222 ? 17.491 -6.444 -23.394 1.00 18.90 222 ILE A N 1
ATOM 1517 C CA . ILE A 1 222 ? 18.283 -6.321 -22.175 1.00 20.08 222 ILE A CA 1
ATOM 1518 C C . ILE A 1 222 ? 18.480 -4.856 -21.814 1.00 21.26 222 ILE A C 1
ATOM 1519 O O . 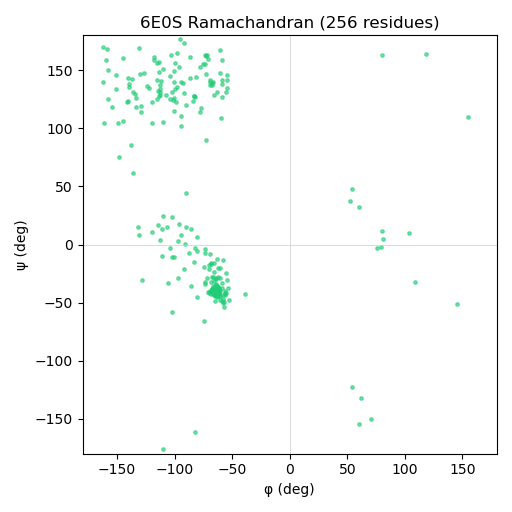ILE A 1 222 ? 18.354 -4.462 -20.645 1.00 22.67 222 ILE A O 1
ATOM 1524 N N . ALA A 1 223 ? 18.808 -4.022 -22.809 1.00 21.22 223 ALA A N 1
ATOM 1525 C CA . ALA A 1 223 ? 18.973 -2.590 -22.555 1.00 22.68 223 ALA A CA 1
ATOM 1526 C C . ALA A 1 223 ? 17.659 -1.938 -22.156 1.00 21.29 223 ALA A C 1
ATOM 1527 O O . ALA A 1 223 ? 17.637 -1.066 -21.281 1.00 20.96 223 ALA A O 1
ATOM 1529 N N . THR A 1 224 ? 16.560 -2.340 -22.788 1.00 20.87 224 THR A N 1
ATOM 1530 C CA . THR A 1 224 ? 15.245 -1.812 -22.435 1.00 20.17 224 THR A CA 1
ATOM 1531 C C . THR A 1 224 ? 14.917 -2.062 -20.973 1.00 20.26 224 THR A C 1
ATOM 1532 O O . THR A 1 224 ? 14.512 -1.142 -20.251 1.00 19.04 224 THR A O 1
ATOM 1536 N N . VAL A 1 225 ? 15.080 -3.305 -20.517 1.00 19.83 225 VAL A N 1
ATOM 1537 C CA . VAL A 1 225 ? 14.726 -3.629 -19.139 1.00 19.78 225 VAL A CA 1
ATOM 1538 C C . VAL A 1 225 ? 15.664 -2.933 -18.165 1.00 20.47 225 VAL A C 1
ATOM 1539 O O . VAL A 1 225 ? 15.241 -2.438 -17.112 1.00 21.38 225 VAL A O 1
ATOM 1543 N N . ALA A 1 226 ? 16.948 -2.847 -18.514 1.00 21.03 226 ALA A N 1
ATOM 1544 C CA . ALA A 1 226 ? 17.899 -2.157 -17.662 1.00 21.44 226 ALA A CA 1
ATOM 1545 C C . ALA A 1 226 ? 17.496 -0.707 -17.434 1.00 23.12 226 ALA A C 1
ATOM 1546 O O . ALA A 1 226 ? 17.769 -0.148 -16.356 1.00 24.19 226 ALA A O 1
ATOM 1548 N N . ALA A 1 227 ? 16.861 -0.077 -18.429 1.00 23.36 227 ALA A N 1
ATOM 1549 C CA . ALA A 1 227 ? 16.552 1.352 -18.346 1.00 24.54 227 ALA A CA 1
ATOM 1550 C C . ALA A 1 227 ? 15.183 1.652 -17.735 1.00 23.59 227 ALA A C 1
ATOM 1551 O O . ALA A 1 227 ? 14.824 2.829 -17.595 1.00 26.01 227 ALA A O 1
ATOM 1553 N N . LEU A 1 228 ? 14.418 0.651 -17.332 1.00 22.91 228 LEU A N 1
ATOM 1554 C CA . LEU A 1 228 ? 13.046 0.914 -16.922 1.00 22.02 228 LEU A CA 1
ATOM 1555 C C . LEU A 1 228 ? 12.978 1.616 -15.564 1.00 23.20 228 LEU A C 1
ATOM 1556 O O . LEU A 1 228 ? 13.805 1.386 -14.675 1.00 23.35 228 LEU A O 1
ATOM 1561 N N . ASP A 1 229 ? 11.966 2.477 -15.408 1.00 23.56 229 ASP A N 1
ATOM 1562 C CA . ASP A 1 229 ? 11.553 2.946 -14.084 1.00 23.20 229 ASP A CA 1
ATOM 1563 C C . ASP A 1 229 ? 11.146 1.726 -13.266 1.00 22.06 229 ASP A C 1
ATOM 1564 O O . ASP A 1 229 ? 10.124 1.089 -13.552 1.00 22.39 229 ASP A O 1
ATOM 1569 N N . CYS A 1 230 ? 11.954 1.349 -12.270 1.00 20.52 230 CYS A N 1
ATOM 1570 C CA . CYS A 1 230 ? 11.822 0.010 -11.680 1.00 20.18 230 CYS A CA 1
ATOM 1571 C C . CYS A 1 230 ? 11.934 0.066 -10.155 1.00 21.65 230 CYS A C 1
ATOM 1572 O O . CYS A 1 230 ? 13.015 -0.151 -9.599 1.00 25.26 230 CYS A O 1
ATOM 1575 N N . ASP A 1 231 ? 10.815 0.338 -9.478 1.00 17.63 231 ASP A N 1
ATOM 1576 C CA . ASP A 1 231 ? 10.831 0.248 -8.025 1.00 18.60 231 ASP A CA 1
ATOM 1577 C C . ASP A 1 231 ? 10.688 -1.191 -7.550 1.00 18.39 231 ASP A C 1
ATOM 1578 O O . ASP A 1 231 ? 11.401 -1.614 -6.629 1.00 17.11 231 ASP A O 1
ATOM 1583 N N . ILE A 1 232 ? 9.763 -1.953 -8.136 1.00 17.07 232 ILE A N 1
ATOM 1584 C CA . ILE A 1 232 ? 9.519 -3.332 -7.726 1.00 18.34 232 ILE A CA 1
ATOM 1585 C C . ILE A 1 232 ? 9.537 -4.212 -8.966 1.00 18.80 232 ILE A C 1
ATOM 1586 O O . ILE A 1 232 ? 8.712 -4.033 -9.872 1.00 19.48 232 ILE A O 1
ATOM 1591 N N . LEU A 1 233 ? 10.450 -5.166 -9.000 1.00 18.34 233 LEU A N 1
ATOM 1592 C CA . LEU A 1 233 ? 10.573 -6.105 -10.106 1.00 17.73 233 LEU A CA 1
ATOM 1593 C C . LEU A 1 233 ? 9.903 -7.426 -9.755 1.00 18.06 233 LEU A C 1
ATOM 1594 O O . LEU A 1 233 ? 10.132 -7.965 -8.670 1.00 20.70 233 LEU A O 1
ATOM 1599 N N . ILE A 1 234 ? 9.109 -7.962 -10.684 1.00 16.84 234 ILE A N 1
ATOM 1600 C CA . ILE A 1 234 ? 8.623 -9.342 -10.616 1.00 16.28 234 ILE A CA 1
ATOM 1601 C C . ILE A 1 234 ? 8.942 -9.975 -11.958 1.00 17.18 234 ILE A C 1
ATOM 1602 O O . ILE A 1 234 ? 8.413 -9.546 -12.976 1.00 17.66 234 ILE A O 1
ATOM 1607 N N . SER A 1 235 ? 9.831 -10.961 -11.981 1.00 18.59 235 SER A N 1
ATOM 1608 C CA . SER A 1 235 ? 10.215 -11.536 -13.265 1.00 18.16 235 SER A CA 1
ATOM 1609 C C . SER A 1 235 ? 9.445 -12.834 -13.489 1.00 17.30 235 SER A C 1
ATOM 1610 O O . SER A 1 235 ? 8.975 -13.460 -12.541 1.00 17.93 235 SER A O 1
ATOM 1613 N N . ALA A 1 236 ? 9.301 -13.213 -14.765 1.00 17.70 236 ALA A N 1
ATOM 1614 C CA . ALA A 1 236 ? 8.464 -14.361 -15.120 1.00 18.00 236 ALA A CA 1
ATOM 1615 C C . ALA A 1 236 ? 8.869 -15.628 -14.378 1.00 19.53 236 ALA A C 1
ATOM 1616 O O . ALA A 1 236 ? 8.007 -16.419 -13.962 1.00 18.81 236 ALA A O 1
ATOM 1618 N N . HIS A 1 237 ? 10.182 -15.871 -14.246 1.00 20.27 237 HIS A N 1
ATOM 1619 C CA . HIS A 1 237 ? 10.675 -16.815 -13.246 1.00 22.28 237 HIS A CA 1
ATOM 1620 C C . HIS A 1 237 ? 11.023 -16.003 -12.008 1.00 20.94 237 HIS A C 1
ATOM 1621 O O . HIS A 1 237 ? 11.967 -15.199 -12.061 1.00 21.23 237 HIS A O 1
ATOM 1628 N N . PRO A 1 238 ? 10.275 -16.126 -10.912 1.00 21.44 238 PRO A N 1
ATOM 1629 C CA . PRO A 1 238 ? 10.439 -15.157 -9.806 1.00 20.31 238 PRO A CA 1
ATOM 1630 C C . PRO A 1 238 ? 11.822 -15.200 -9.175 1.00 21.56 238 PRO A C 1
ATOM 1631 O O . PRO A 1 238 ? 12.377 -14.162 -8.801 1.00 20.97 238 PRO A O 1
ATOM 1635 N N . ASP A 1 239 ? 12.406 -16.394 -9.081 1.00 22.63 239 ASP A N 1
ATOM 1636 C CA . ASP A 1 239 ? 13.739 -16.552 -8.537 1.00 25.02 239 ASP A CA 1
ATOM 1637 C C . ASP A 1 239 ? 14.765 -15.773 -9.347 1.00 24.06 239 ASP A C 1
ATOM 1638 O O . ASP A 1 239 ? 15.760 -15.318 -8.789 1.00 23.51 239 ASP A O 1
ATOM 1643 N N . ALA A 1 240 ? 14.524 -15.569 -10.655 1.00 23.31 240 ALA A N 1
ATOM 1644 C CA . ALA A 1 240 ? 15.548 -14.930 -11.472 1.00 24.26 240 ALA A CA 1
ATOM 1645 C C . ALA A 1 240 ? 15.638 -13.429 -11.210 1.00 22.45 240 ALA A C 1
ATOM 1646 O O . ALA A 1 240 ? 16.670 -12.819 -11.514 1.00 23.05 240 ALA A O 1
ATOM 1648 N N . GLY A 1 241 ? 14.611 -12.830 -10.633 1.00 22.02 241 GLY A N 1
ATOM 1649 C CA . GLY A 1 241 ? 14.692 -11.436 -10.205 1.00 22.39 241 GLY A CA 1
ATOM 1650 C C . GLY A 1 241 ? 14.701 -11.301 -8.687 1.00 22.23 241 GLY A C 1
ATOM 1651 O O . GLY A 1 241 ? 14.308 -10.258 -8.140 1.00 22.14 241 GLY A O 1
ATOM 1652 N N . ASP A 1 242 ? 15.145 -12.364 -8.001 1.00 21.40 242 ASP A N 1
ATOM 1653 C CA . ASP A 1 242 ? 15.361 -12.363 -6.552 1.00 23.56 242 ASP A CA 1
ATOM 1654 C C . ASP A 1 242 ? 14.090 -12.071 -5.775 1.00 22.93 242 ASP A C 1
ATOM 1655 O O . ASP A 1 242 ? 14.142 -11.436 -4.711 1.00 24.87 242 ASP A O 1
ATOM 1660 N N . LEU A 1 243 ? 12.931 -12.483 -6.296 1.00 20.95 243 LEU A N 1
ATOM 1661 C CA . LEU A 1 243 ? 11.681 -12.174 -5.607 1.00 19.89 243 LEU A CA 1
ATOM 1662 C C . LEU A 1 243 ? 11.647 -12.779 -4.205 1.00 19.51 243 LEU A C 1
ATOM 1663 O O . LEU A 1 243 ? 11.174 -12.135 -3.258 1.00 19.76 243 LEU A O 1
ATOM 1668 N N . TRP A 1 244 ? 12.142 -14.008 -4.045 1.00 20.50 244 TRP A N 1
ATOM 1669 C CA . TRP A 1 244 ? 12.015 -14.653 -2.737 1.00 21.49 244 TRP A CA 1
ATOM 1670 C C . TRP A 1 244 ? 12.981 -14.047 -1.727 1.00 22.77 244 TRP A C 1
ATOM 1671 O O . TRP A 1 244 ? 12.651 -13.944 -0.539 1.00 23.06 244 TRP A O 1
ATOM 1682 N N . ARG A 1 245 ? 14.151 -13.595 -2.176 1.00 21.93 245 ARG A N 1
ATOM 1683 C CA . ARG A 1 245 ? 15.037 -12.884 -1.260 1.00 23.23 245 ARG A CA 1
ATOM 1684 C C . ARG A 1 245 ? 14.371 -11.615 -0.733 1.00 22.19 245 ARG A C 1
ATOM 1685 O O . ARG A 1 245 ? 14.447 -11.314 0.462 1.00 22.66 245 ARG A O 1
ATOM 1693 N N . ARG A 1 246 ? 13.685 -10.877 -1.604 1.00 20.03 246 ARG A N 1
ATOM 1694 C CA A ARG A 1 246 ? 13.032 -9.647 -1.162 0.60 19.92 246 ARG A CA 1
ATOM 1695 C CA B ARG A 1 246 ? 13.044 -9.648 -1.147 0.40 19.87 246 ARG A CA 1
ATOM 1696 C C . ARG A 1 246 ? 11.795 -9.950 -0.322 1.00 19.05 246 ARG A C 1
ATOM 1697 O O . ARG A 1 246 ? 11.564 -9.312 0.709 1.00 18.61 246 ARG A O 1
ATOM 1712 N N . GLN A 1 247 ? 10.970 -10.915 -0.765 1.00 19.10 247 GLN A N 1
ATOM 1713 C CA . GLN A 1 247 ? 9.747 -11.232 -0.030 1.00 19.79 247 GLN A CA 1
ATOM 1714 C C . GLN A 1 247 ? 10.056 -11.730 1.364 1.00 20.01 247 GLN A C 1
ATOM 1715 O O . GLN A 1 247 ? 9.229 -11.587 2.273 1.00 20.01 247 GLN A O 1
ATOM 1721 N N . ALA A 1 248 ? 11.231 -12.340 1.540 1.00 19.43 248 ALA A N 1
ATOM 1722 C CA . ALA A 1 248 ? 11.682 -12.854 2.820 1.00 20.82 248 ALA A CA 1
ATOM 1723 C C . ALA A 1 248 ? 11.863 -11.770 3.862 1.00 19.94 248 ALA A C 1
ATOM 1724 O O . ALA A 1 248 ? 12.062 -12.102 5.031 1.00 21.25 248 ALA A O 1
ATOM 1726 N N . ARG A 1 249 ? 11.842 -10.499 3.463 1.00 21.30 249 ARG A N 1
ATOM 1727 C CA . ARG A 1 249 ? 11.927 -9.379 4.380 1.00 25.25 249 ARG A CA 1
ATOM 1728 C C . ARG A 1 249 ? 10.590 -8.679 4.616 1.00 23.87 249 ARG A C 1
ATOM 1729 O O . ARG A 1 249 ? 10.560 -7.726 5.409 1.00 23.85 249 ARG A O 1
ATOM 1737 N N . GLN A 1 250 ? 9.509 -9.108 3.928 1.00 23.01 250 GLN A N 1
ATOM 1738 C CA A GLN A 1 250 ? 8.190 -8.484 4.085 0.57 24.14 250 GLN A CA 1
ATOM 1739 C CA B GLN A 1 250 ? 8.206 -8.459 4.095 0.43 24.15 250 GLN A CA 1
ATOM 1740 C C . GLN A 1 250 ? 7.768 -8.477 5.546 1.00 25.44 250 GLN A C 1
ATOM 1741 O O . GLN A 1 250 ? 7.173 -7.504 6.031 1.00 24.37 250 GLN A O 1
ATOM 1752 N N . ALA A 1 251 ? 8.067 -9.562 6.259 1.00 26.76 251 ALA A N 1
ATOM 1753 C CA . ALA A 1 251 ? 7.684 -9.643 7.665 1.00 29.15 251 ALA A CA 1
ATOM 1754 C C . ALA A 1 251 ? 8.239 -8.472 8.461 1.00 30.45 251 ALA A C 1
ATOM 1755 O O . ALA A 1 251 ? 7.543 -7.898 9.311 1.00 31.48 251 ALA A O 1
ATOM 1757 N N . GLU A 1 252 ? 9.492 -8.096 8.197 1.00 30.00 252 GLU A N 1
ATOM 1758 C CA . GLU A 1 252 ? 10.087 -6.998 8.945 1.00 30.05 252 GLU A CA 1
ATOM 1759 C C . GLU A 1 252 ? 9.747 -5.646 8.336 1.00 29.56 252 GLU A C 1
ATOM 1760 O O . GLU A 1 252 ? 9.570 -4.667 9.068 1.00 31.44 252 GLU A O 1
ATOM 1766 N N . LEU A 1 253 ? 9.658 -5.567 7.003 1.00 28.03 253 LEU A N 1
ATOM 1767 C CA . LEU A 1 253 ? 9.667 -4.288 6.303 1.00 28.68 253 LEU A CA 1
ATOM 1768 C C . LEU A 1 253 ? 8.342 -3.913 5.658 1.00 28.34 253 LEU A C 1
ATOM 1769 O O . LEU A 1 253 ? 8.203 -2.776 5.185 1.00 27.36 253 LEU A O 1
ATOM 1774 N N . GLY A 1 254 ? 7.380 -4.824 5.597 1.00 28.22 254 GLY A N 1
ATOM 1775 C CA . GLY A 1 254 ? 6.175 -4.513 4.859 1.00 27.56 254 GLY A CA 1
ATOM 1776 C C . GLY A 1 254 ? 6.453 -4.483 3.366 1.00 26.77 254 GLY A C 1
ATOM 1777 O O . GLY A 1 254 ? 7.354 -5.157 2.842 1.00 26.50 254 GLY A O 1
ATOM 1778 N N . SER A 1 255 ? 5.686 -3.657 2.668 1.00 24.96 255 SER A N 1
ATOM 1779 C CA . SER A 1 255 ? 5.784 -3.660 1.218 1.00 23.55 255 SER A CA 1
ATOM 1780 C C . SER A 1 255 ? 7.104 -3.074 0.735 1.00 22.89 255 SER A C 1
ATOM 1781 O O . SER A 1 255 ? 7.499 -3.337 -0.404 1.00 21.82 255 SER A O 1
ATOM 1784 N N . ALA A 1 256 ? 7.783 -2.272 1.564 1.00 23.03 256 ALA A N 1
ATOM 1785 C CA . ALA A 1 256 ? 9.103 -1.776 1.180 1.00 22.97 256 ALA A CA 1
ATOM 1786 C C . ALA A 1 256 ? 10.112 -2.909 0.955 1.00 21.85 256 ALA A C 1
ATOM 1787 O O . ALA A 1 256 ? 11.128 -2.691 0.288 1.00 21.61 256 ALA A O 1
ATOM 1789 N N . ALA A 1 257 ? 9.865 -4.107 1.498 1.00 20.69 257 ALA A N 1
ATOM 1790 C CA . ALA A 1 257 ? 10.756 -5.232 1.225 1.00 21.55 257 ALA A CA 1
ATOM 1791 C C . ALA A 1 257 ? 10.915 -5.468 -0.267 1.00 19.67 257 ALA A C 1
ATOM 1792 O O . ALA A 1 257 ? 11.962 -5.945 -0.715 1.00 18.77 257 ALA A O 1
ATOM 1794 N N . PHE A 1 258 ? 9.886 -5.148 -1.050 1.00 19.10 258 PHE A N 1
ATOM 1795 C CA . PHE A 1 258 ? 9.915 -5.431 -2.478 1.00 18.65 258 PHE A CA 1
ATOM 1796 C C . PHE A 1 258 ? 10.633 -4.367 -3.274 1.00 19.21 258 PHE A C 1
ATOM 1797 O O . PHE A 1 258 ? 10.959 -4.619 -4.441 1.00 19.18 258 PHE A O 1
ATOM 1805 N N . ILE A 1 259 ? 10.882 -3.193 -2.680 1.00 20.50 259 ILE A N 1
ATOM 1806 C CA . ILE A 1 259 ? 11.430 -2.060 -3.418 1.00 20.36 259 ILE A CA 1
ATOM 1807 C C . ILE A 1 259 ? 12.941 -2.174 -3.521 1.00 19.55 259 ILE A C 1
ATOM 1808 O O . ILE A 1 259 ? 13.639 -2.321 -2.511 1.00 21.02 259 ILE A O 1
ATOM 1813 N N . ASP A 1 260 ? 13.451 -2.071 -4.748 1.00 22.89 260 ASP A N 1
ATOM 1814 C CA . ASP A 1 260 ? 14.895 -2.045 -4.985 1.00 24.22 260 ASP A CA 1
ATOM 1815 C C . ASP A 1 260 ? 15.090 -1.458 -6.380 1.00 21.82 260 ASP A C 1
ATOM 1816 O O . ASP A 1 260 ? 14.894 -2.163 -7.377 1.00 20.48 260 ASP A O 1
ATOM 1821 N N . ARG A 1 261 ? 15.518 -0.198 -6.439 1.00 22.18 261 ARG A N 1
ATOM 1822 C CA . ARG A 1 261 ? 15.566 0.460 -7.736 1.00 24.08 261 ARG A CA 1
ATOM 1823 C C . ARG A 1 261 ? 16.708 -0.024 -8.616 1.00 24.91 261 ARG A C 1
ATOM 1824 O O . ARG A 1 261 ? 16.779 0.391 -9.782 1.00 25.42 261 ARG A O 1
ATOM 1832 N N . GLN A 1 262 ? 17.581 -0.900 -8.124 1.00 22.69 262 GLN A N 1
ATOM 1833 C CA . GLN A 1 262 ? 18.574 -1.538 -8.987 1.00 23.80 262 GLN A CA 1
ATOM 1834 C C . GLN A 1 262 ? 18.146 -2.924 -9.462 1.00 22.43 262 GLN A C 1
ATOM 1835 O O . GLN A 1 262 ? 18.907 -3.567 -10.200 1.00 21.31 262 GLN A O 1
ATOM 1841 N N . ALA A 1 263 ? 16.939 -3.379 -9.114 1.00 21.29 263 ALA A N 1
ATOM 1842 C CA . ALA A 1 263 ? 16.562 -4.765 -9.424 1.00 21.24 263 ALA A CA 1
ATOM 1843 C C . ALA A 1 263 ? 16.510 -5.038 -10.936 1.00 21.73 263 ALA A C 1
ATOM 1844 O O . ALA A 1 263 ? 16.976 -6.088 -11.397 1.00 21.56 263 ALA A O 1
ATOM 1846 N N . CYS A 1 264 ? 15.901 -4.140 -11.724 1.00 21.09 264 CYS A N 1
ATOM 1847 C CA . CYS A 1 264 ? 15.825 -4.384 -13.168 1.00 21.40 264 CYS A CA 1
ATOM 1848 C C . CYS A 1 264 ? 17.208 -4.325 -13.821 1.00 22.73 264 CYS A C 1
ATOM 1849 O O . CYS A 1 264 ? 17.511 -5.110 -14.730 1.00 21.46 264 CYS A O 1
ATOM 1852 N N . ARG A 1 265 ? 18.062 -3.403 -13.379 1.00 22.75 265 ARG A N 1
ATOM 1853 C CA . ARG A 1 265 ? 19.396 -3.342 -13.961 1.00 24.49 265 ARG A CA 1
ATOM 1854 C C . ARG A 1 265 ? 20.195 -4.593 -13.616 1.00 22.02 265 ARG A C 1
ATOM 1855 O O . ARG A 1 265 ? 20.909 -5.137 -14.469 1.00 21.64 265 ARG A O 1
ATOM 1863 N N . GLN A 1 266 ? 20.058 -5.101 -12.386 1.00 20.84 266 GLN A N 1
ATOM 1864 C CA . GLN A 1 266 ? 20.769 -6.334 -12.034 1.00 22.49 266 GLN A CA 1
ATOM 1865 C C . GLN A 1 266 ? 20.261 -7.525 -12.841 1.00 21.49 266 GLN A C 1
ATOM 1866 O O . GLN A 1 266 ? 21.049 -8.390 -13.261 1.00 21.02 266 GLN A O 1
ATOM 1872 N N . TYR A 1 267 ? 18.948 -7.610 -13.007 1.00 22.14 267 TYR A N 1
ATOM 1873 C CA . TYR A 1 267 ? 18.339 -8.673 -13.807 1.00 21.96 267 TYR A CA 1
ATOM 1874 C C . TYR A 1 267 ? 18.818 -8.601 -15.253 1.00 21.72 267 TYR A C 1
ATOM 1875 O O . TYR A 1 267 ? 19.108 -9.628 -15.888 1.00 21.38 267 TYR A O 1
ATOM 1884 N N . ALA A 1 268 ? 18.893 -7.390 -15.795 1.00 17.99 268 ALA A N 1
ATOM 1885 C CA . ALA A 1 268 ? 19.350 -7.235 -17.168 1.00 23.77 268 ALA A CA 1
ATOM 1886 C C . ALA A 1 268 ? 20.825 -7.576 -17.291 1.00 23.84 268 ALA A C 1
ATOM 1887 O O . ALA A 1 268 ? 21.223 -8.246 -18.248 1.00 23.67 268 ALA A O 1
ATOM 1889 N N . GLU A 1 269 ? 21.643 -7.177 -16.305 1.00 23.03 269 GLU A N 1
ATOM 1890 C CA . GLU A 1 269 ? 23.064 -7.510 -16.373 1.00 25.12 269 GLU A CA 1
ATOM 1891 C C . GLU A 1 269 ? 23.265 -9.017 -16.319 1.00 23.05 269 GLU A C 1
ATOM 1892 O O . GLU A 1 269 ? 24.133 -9.560 -17.011 1.00 22.34 269 GLU A O 1
ATOM 1898 N N . ARG A 1 270 ? 22.466 -9.712 -15.504 1.00 22.20 270 ARG A N 1
ATOM 1899 C CA . ARG A 1 270 ? 22.613 -11.160 -15.435 1.00 23.38 270 ARG A CA 1
ATOM 1900 C C . ARG A 1 270 ? 22.266 -11.795 -16.776 1.00 21.25 270 ARG A C 1
ATOM 1901 O O . ARG A 1 270 ? 22.941 -12.723 -17.230 1.00 20.16 270 ARG A O 1
ATOM 1909 N N . ALA A 1 271 ? 21.225 -11.288 -17.429 1.00 19.49 271 ALA A N 1
ATOM 1910 C CA . ALA A 1 271 ? 20.867 -11.773 -18.755 1.00 21.00 271 ALA A CA 1
ATOM 1911 C C . ALA A 1 271 ? 21.975 -11.487 -19.759 1.00 20.38 271 ALA A C 1
ATOM 1912 O O . ALA A 1 271 ? 22.247 -12.305 -20.642 1.00 19.82 271 ALA A O 1
ATOM 1914 N N . GLY A 1 272 ? 22.614 -10.323 -19.654 1.00 20.27 272 GLY A N 1
ATOM 1915 C CA . GLY A 1 272 ? 23.726 -10.029 -20.553 1.00 21.50 272 GLY A CA 1
ATOM 1916 C C . GLY A 1 272 ? 24.870 -11.014 -20.392 1.00 22.55 272 GLY A C 1
ATOM 1917 O O . GLY A 1 272 ? 25.498 -11.430 -21.372 1.00 21.36 272 GLY A O 1
ATOM 1918 N N . VAL A 1 273 ? 25.144 -11.422 -19.150 1.00 22.06 273 VAL A N 1
ATOM 1919 C CA . VAL A 1 273 ? 26.175 -12.423 -18.915 1.00 22.28 273 VAL A CA 1
ATOM 1920 C C . VAL A 1 273 ? 25.770 -13.762 -19.515 1.00 21.63 273 VAL A C 1
ATOM 1921 O O . VAL A 1 273 ? 26.584 -14.439 -20.165 1.00 22.26 273 VAL A O 1
ATOM 1925 N N . ARG A 1 274 ? 24.500 -14.154 -19.351 1.00 22.47 274 ARG A N 1
ATOM 1926 C CA . ARG A 1 274 ? 24.058 -15.426 -19.918 1.00 23.69 274 ARG A CA 1
ATOM 1927 C C . ARG A 1 274 ? 24.142 -15.409 -21.435 1.00 21.18 274 ARG A C 1
ATOM 1928 O O . ARG A 1 274 ? 24.448 -16.434 -22.062 1.00 22.43 274 ARG A O 1
ATOM 1936 N N . LEU A 1 275 ? 23.887 -14.254 -22.038 1.00 19.74 275 LEU A N 1
ATOM 1937 C CA . LEU A 1 275 ? 23.978 -14.139 -23.482 1.00 20.79 275 LEU A CA 1
ATOM 1938 C C . LEU A 1 275 ? 25.413 -14.322 -23.949 1.00 23.63 275 LEU A C 1
ATOM 1939 O O . LEU A 1 275 ? 25.666 -15.032 -24.935 1.00 26.27 275 LEU A O 1
ATOM 1944 N N . GLN A 1 276 ? 26.371 -13.706 -23.246 1.00 23.31 276 GLN A N 1
ATOM 1945 C CA . GLN A 1 276 ? 27.769 -13.879 -23.620 1.00 23.02 276 GLN A CA 1
ATOM 1946 C C . GLN A 1 276 ? 28.191 -15.340 -23.485 1.00 24.30 276 GLN A C 1
ATOM 1947 O O . GLN A 1 276 ? 28.885 -15.874 -24.356 1.00 23.74 276 GLN A O 1
ATOM 1953 N N . LYS A 1 277 ? 27.746 -16.017 -22.418 1.00 24.40 277 LYS A N 1
ATOM 1954 C CA . LYS A 1 277 ? 28.041 -17.439 -22.281 1.00 24.95 277 LYS A CA 1
ATOM 1955 C C . LYS A 1 277 ? 27.424 -18.250 -23.417 1.00 24.79 277 LYS A C 1
ATOM 1956 O O . LYS A 1 277 ? 28.060 -19.176 -23.943 1.00 25.11 277 LYS A O 1
ATOM 1962 N N . LYS A 1 278 ? 26.201 -17.903 -23.830 1.00 25.56 278 LYS A N 1
ATOM 1963 C CA . LYS A 1 278 ? 25.554 -18.618 -24.932 1.00 24.63 278 LYS A CA 1
ATOM 1964 C C . LYS A 1 278 ? 26.312 -18.407 -26.245 1.00 23.71 278 LYS A C 1
ATOM 1965 O O . LYS A 1 278 ? 26.563 -19.363 -26.994 1.00 24.69 278 LYS A O 1
ATOM 1971 N N . LEU A 1 279 ? 26.717 -17.175 -26.529 1.00 21.98 279 LEU A N 1
ATOM 1972 C CA . LEU A 1 279 ? 27.470 -16.939 -27.750 1.00 22.42 279 LEU A CA 1
ATOM 1973 C C . LEU A 1 279 ? 28.793 -17.698 -27.737 1.00 24.75 279 LEU A C 1
ATOM 1974 O O . LEU A 1 279 ? 29.222 -18.222 -28.773 1.00 26.49 279 LEU A O 1
ATOM 1979 N N . ALA A 1 280 ? 29.437 -17.805 -26.565 1.00 25.56 280 ALA A N 1
ATOM 1980 C CA . ALA A 1 280 ? 30.679 -18.567 -26.468 1.00 27.87 280 ALA A CA 1
ATOM 1981 C C . ALA A 1 280 ? 30.432 -20.055 -26.689 1.00 29.00 280 ALA A C 1
ATOM 1982 O O . ALA A 1 280 ? 31.202 -20.719 -27.394 1.00 30.96 280 ALA A O 1
ATOM 1984 N N . ALA A 1 281 ? 29.357 -20.588 -26.113 1.00 29.16 281 ALA A N 1
ATOM 1985 C CA . ALA A 1 281 ? 29.010 -21.989 -26.328 1.00 30.04 281 ALA A CA 1
ATOM 1986 C C . ALA A 1 281 ? 28.715 -22.262 -27.793 1.00 29.54 281 ALA A C 1
ATOM 1987 O O . ALA A 1 281 ? 29.072 -23.325 -28.318 1.00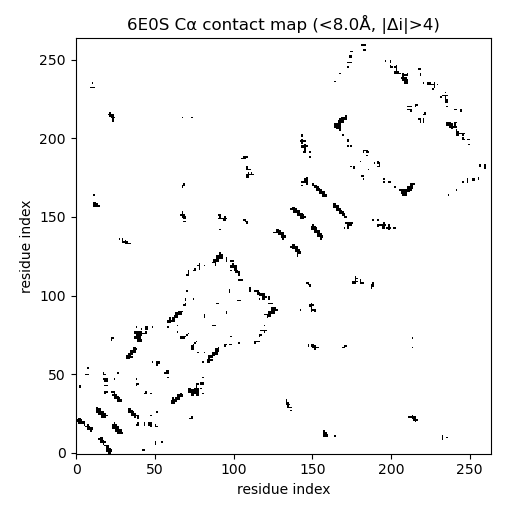 28.10 281 ALA A O 1
ATOM 1989 N N . GLU A 1 282 ? 28.087 -21.300 -28.478 1.00 29.40 282 GLU A N 1
ATOM 1990 C CA . GLU A 1 282 ? 27.765 -21.488 -29.886 1.00 30.53 282 GLU A CA 1
ATOM 1991 C C . GLU A 1 282 ? 29.006 -21.519 -30.752 1.00 33.24 282 GLU A C 1
ATOM 1992 O O . GLU A 1 282 ? 29.019 -22.219 -31.773 1.00 33.93 282 GLU A O 1
ATOM 1998 N N . ALA A 1 283 ? 30.050 -20.771 -30.380 1.00 36.51 283 ALA A N 1
ATOM 1999 C CA . ALA A 1 283 ? 31.291 -20.830 -31.151 1.00 42.75 283 ALA A CA 1
ATOM 2000 C C . ALA A 1 283 ? 31.931 -22.213 -31.088 1.00 48.83 283 ALA A C 1
ATOM 2001 O O . ALA A 1 283 ? 32.539 -22.657 -32.067 1.00 47.67 283 ALA A O 1
ATOM 2003 N N . ALA A 1 284 ? 31.813 -22.906 -29.950 1.00 28.16 284 ALA A N 1
ATOM 2004 C CA . ALA A 1 284 ? 32.375 -24.249 -29.821 1.00 32.68 284 ALA A CA 1
ATOM 2005 C C . ALA A 1 284 ? 31.644 -25.270 -30.683 1.00 38.13 284 ALA A C 1
ATOM 2006 O O . ALA A 1 284 ? 32.178 -26.365 -30.918 1.00 39.07 284 ALA A O 1
ATOM 2008 N N . GLU A 1 285 ? 30.448 -24.932 -31.173 1.00 41.38 285 GLU A N 1
ATOM 2009 C CA . GLU A 1 285 ? 29.709 -25.775 -32.105 1.00 46.59 285 GLU A CA 1
ATOM 2010 C C . GLU A 1 285 ? 29.821 -25.311 -33.554 1.00 51.58 285 GLU A C 1
ATOM 2011 O O . GLU A 1 285 ? 29.399 -26.047 -34.454 1.00 53.05 285 GLU A O 1
ATOM 2017 N N . LYS A 1 286 ? 30.363 -24.120 -33.802 1.00 54.79 286 LYS A N 1
ATOM 2018 C CA . LYS A 1 286 ? 30.458 -23.575 -35.159 1.00 57.89 286 LYS A CA 1
ATOM 2019 C C . LYS A 1 286 ? 31.220 -24.495 -36.109 1.00 59.15 286 LYS A C 1
ATOM 2020 O O . LYS A 1 286 ? 32.427 -24.697 -35.958 1.00 59.95 286 LYS A O 1
#

CATH classification: 3.60.15.10

Foldseek 3Di:
DLQAADAKDDQFAQKIWQWHQFFTKIWRQDPQAIEIEWQFALSGNVSSQVNCVVVPHALQRHAEYEYQAQARGTHQNVQVSCVRHVHAYEFAPVRLVCQQFQADQPLQLAPPVTDGHDGHPRYDYDDAQDWDDGPPWTKGWHAQAQNGNTGTKIWTWHDDPHDIAIEIAAEDLANDGDPPHALVADPSHGCNVVRSVVSLVVQLPDRHQAYAYRRRVLLPNVVLVVCCVPVNSSSRGDRRSSNVSSVVRVVNVVVRNVVVVVVD

Radius of gyration: 17.36 Å; Cα contacts (8 Å, |Δi|>4): 644; chains: 1; bounding box: 48×37×50 Å

Nearest PDB structures (foldseek):
  6e0s-assembly1_A  TM=1.004E+00  e=2.805E-62  soil metagenome
  5iqk-assembly1_A  TM=9.880E-01  e=1.445E-41  uncultured bacterium
  4p62-assembly1_A-2  TM=9.549E-01  e=1.312E-37  Pseudomonas aeruginosa
  4awy-assembly1_B  TM=9.692E-01  e=5.514E-37  Pseudomonas aeruginosa
  4ax0-assembly1_B  TM=9.690E-01  e=6.650E-37  Pseudomonas aeruginosa

Solvent-accessible surface area: 11530 Å² total; per-residue (Å²): 154,121,34,66,113,25,117,17,18,43,2,3,20,45,1,42,0,0,0,0,101,6,1,0,0,0,0,3,5,10,141,118,5,9,0,0,0,0,0,0,3,60,127,0,0,58,42,0,1,96,15,0,113,107,55,64,47,144,11,128,53,1,89,18,0,0,3,1,2,9,11,60,45,3,3,8,0,0,26,57,0,20,168,42,11,62,2,43,0,0,2,2,80,65,1,20,107,10,2,151,47,1,122,35,34,161,5,6,0,25,90,65,112,31,61,98,22,87,82,6,66,100,20,109,43,0,57,81,40,58,72,7,143,32,32,96,14,48,0,32,0,87,60,1,25,0,17,0,41,4,1,0,0,0,24,15,133,8,92,62,140,90,135,54,0,5,1,1,0,0,0,9,3,45,9,119,16,4,184,124,20,54,3,59,48,17,134,56,10,104,92,2,53,65,33,0,107,147,3,22,60,27,0,20,81,19,75,2,16,0,0,1,0,0,43,0,84,41,2,44,0,33,128,5,50,71,134,46,98,141,81,34,26,54,7,0,73,42,134,91,6,1,110,73,14,1,110,94,4,19,84,140,3,100,141,50,43,67,54,7,69,88,145,196

B-factor: mean 26.76, std 11.03, range [12.17, 85.85]